Protein AF-A0AAU9P6G6-F1 (afdb_monomer)

Solvent-accessible surface area (backbone atoms only — not comparable to full-atom values): 12542 Å² total; per-residue (Å²): 141,82,87,92,77,89,88,89,82,84,82,85,82,90,82,87,85,86,76,87,77,88,77,95,74,86,92,81,78,80,87,70,84,68,77,77,74,74,73,78,78,70,75,34,70,58,34,93,69,71,93,43,37,38,75,70,66,90,82,75,90,70,81,82,56,78,76,73,56,68,86,68,82,49,74,67,62,50,52,54,56,50,55,50,44,69,74,71,52,76,56,76,70,56,50,55,35,48,54,30,50,73,76,64,39,54,75,59,30,44,52,54,35,20,75,73,64,66,41,65,70,59,15,52,54,50,52,51,51,50,51,49,50,54,50,50,57,57,46,56,70,50,48,53,55,51,50,53,50,50,51,49,54,51,50,53,52,51,48,58,71,68,52,70,82,86,79,63,100,77,75,90,84,64,75,65,59,57,56,56,51,50,57,52,57,56,57,61,64,75,74,114

Nearest PDB structures (foldseek):
  8b2l-assembly1_U3  TM=9.651E-01  e=1.629E-12  Nicotiana tabacum
  8jiv-assembly1_Ci  TM=9.561E-01  e=5.722E-12  Triticum aestivum
  8oh6-assembly2_CD  TM=9.560E-01  e=2.590E-08  Candida albicans
  8aaf-assembly1_V  TM=9.532E-01  e=5.504E-08  Saccharomyces cerevisiae
  8rxx-assembly1_Li  TM=8.386E-01  e=1.412E-07  Leishmania major strain Friedlin

Organism: NCBI:txid75947

Radius of gyration: 31.03 Å; Cα contacts (8 Å, |Δi|>4): 67; chains: 1; bounding box: 85×73×52 Å

Mean predicted aligned error: 19.19 Å

Foldseek 3Di:
DDDDDDDDDDDDDDDDDDDDDDDDDDDDDDPDPPPPPPPPDPFQPCACDDDSHDDGDDDDDDDDDPVVCPPDADPVNVVVVVVCCVVVPDDPLLVVLLVCVVVVNNVVSQVSLCVVVVDSVRSVVSNVVSVVVVVCVVCVVVVVVVVVVVVVVVVVVVVVVPPPVPPDPDDDDDPPVVVVVVVVVVVVVVVD

pLDDT: mean 70.22, std 22.61, range [29.64, 96.44]

Sequence (192 aa):
MKALLLDNIVTKEFYNIRVGIRGLIPIETPIQIYVEDMAPKQPNTGLFVGLNKGHVVTKKELAPRPSDRKGKTSKRSHFVRNLIREVAGFAPYEKRITELLKVGKDKRALKVAKRKLGTHKRAKKKREEMSSVLRKMRSGGGAEKKKKFMKMCNYIKHLHETTNWKSVECAAKDRVLAVQMGACHMWLNDQR

Structure (mmCIF, N/CA/C/O backbone):
data_AF-A0AAU9P6G6-F1
#
_entry.id   AF-A0AAU9P6G6-F1
#
loop_
_atom_site.group_PDB
_atom_site.id
_atom_site.type_symbol
_atom_site.label_atom_id
_atom_site.label_alt_id
_atom_site.label_comp_id
_atom_site.label_asym_id
_atom_site.label_entity_id
_atom_site.label_seq_id
_atom_site.pdbx_PDB_ins_code
_atom_site.Cartn_x
_atom_site.Cartn_y
_atom_site.Cartn_z
_atom_site.occupancy
_atom_site.B_iso_or_equiv
_atom_site.auth_seq_id
_atom_site.auth_comp_id
_atom_site.auth_asym_id
_atom_site.auth_atom_id
_atom_site.pdbx_PDB_model_num
ATOM 1 N N . MET A 1 1 ? -7.679 53.155 -17.836 1.00 39.81 1 MET A N 1
ATOM 2 C CA . MET A 1 1 ? -6.479 52.315 -17.634 1.00 39.81 1 MET A CA 1
ATOM 3 C C . MET A 1 1 ? -6.255 52.217 -16.130 1.00 39.81 1 MET A C 1
ATOM 5 O O . MET A 1 1 ? -5.926 53.220 -15.518 1.00 39.81 1 MET A O 1
ATOM 9 N N . LYS A 1 2 ? -6.669 51.101 -15.519 1.00 35.22 2 LYS A N 1
ATOM 10 C CA . LYS A 1 2 ? -7.063 51.000 -14.100 1.00 35.22 2 LYS A CA 1
ATOM 11 C C . LYS A 1 2 ? -6.018 50.242 -13.264 1.00 35.22 2 LYS A C 1
ATOM 13 O O . LYS A 1 2 ? -5.646 49.143 -13.646 1.00 35.22 2 LYS A O 1
ATOM 18 N N . ALA A 1 3 ? -5.686 50.836 -12.115 1.00 38.16 3 ALA A N 1
ATOM 19 C CA . ALA A 1 3 ? -5.218 50.241 -10.856 1.00 38.16 3 ALA A CA 1
ATOM 20 C C . ALA A 1 3 ? -3.972 49.329 -10.883 1.00 38.16 3 ALA A C 1
ATOM 22 O O . ALA A 1 3 ? -4.063 48.131 -11.126 1.00 38.16 3 ALA A O 1
ATOM 23 N N . LEU A 1 4 ? -2.830 49.894 -10.480 1.00 47.06 4 LEU A N 1
ATOM 24 C CA . LEU A 1 4 ? -1.712 49.158 -9.887 1.00 47.06 4 LEU A CA 1
ATOM 25 C C . LEU A 1 4 ? -1.610 49.576 -8.415 1.00 47.06 4 LEU A C 1
ATOM 27 O O . LEU A 1 4 ? -1.128 50.664 -8.118 1.00 47.06 4 LEU A O 1
ATOM 31 N N . LEU A 1 5 ? -2.105 48.730 -7.510 1.00 47.34 5 LEU A N 1
ATOM 32 C CA . LEU A 1 5 ? -1.927 48.850 -6.063 1.00 47.34 5 LEU A CA 1
ATOM 33 C C . LEU A 1 5 ? -1.798 47.440 -5.460 1.00 47.34 5 LEU A C 1
ATOM 35 O O . LEU A 1 5 ? -2.742 46.664 -5.578 1.00 47.34 5 LEU A O 1
ATOM 39 N N . LEU A 1 6 ? -0.652 47.219 -4.787 1.00 45.38 6 LEU A N 1
ATOM 40 C CA . LEU A 1 6 ? -0.432 46.379 -3.588 1.00 45.38 6 LEU A CA 1
ATOM 41 C C . LEU A 1 6 ? -0.453 44.842 -3.834 1.00 45.38 6 LEU A C 1
ATOM 43 O O . LEU A 1 6 ? -1.365 44.325 -4.457 1.00 45.38 6 LEU A O 1
ATOM 47 N N . ASP A 1 7 ? 0.547 44.017 -3.491 1.00 34.31 7 ASP A N 1
ATOM 48 C CA . ASP A 1 7 ? 1.421 43.992 -2.313 1.00 34.31 7 ASP A CA 1
ATOM 49 C C . ASP A 1 7 ? 2.795 43.344 -2.608 1.00 34.31 7 ASP A C 1
ATOM 51 O O . ASP A 1 7 ? 2.880 42.213 -3.085 1.00 34.31 7 ASP A O 1
ATOM 55 N N . ASN A 1 8 ? 3.882 44.042 -2.264 1.00 38.53 8 ASN A N 1
ATOM 56 C CA . ASN A 1 8 ? 5.225 43.489 -2.047 1.00 38.53 8 ASN A CA 1
ATOM 57 C C . ASN A 1 8 ? 5.941 44.375 -1.009 1.00 38.53 8 ASN A C 1
ATOM 59 O O . ASN A 1 8 ? 6.417 45.457 -1.339 1.00 38.53 8 ASN A O 1
ATOM 63 N N . ILE A 1 9 ? 6.005 43.916 0.243 1.00 42.28 9 ILE A N 1
ATOM 64 C CA . ILE A 1 9 ? 6.781 44.488 1.362 1.00 42.28 9 ILE A CA 1
ATOM 65 C C . ILE A 1 9 ? 7.457 43.270 2.022 1.00 42.28 9 ILE A C 1
ATOM 67 O O . ILE A 1 9 ? 6.769 42.408 2.554 1.00 42.28 9 ILE A O 1
ATOM 71 N N . VAL A 1 10 ? 8.714 42.926 1.723 1.00 33.72 10 VAL A N 1
ATOM 72 C CA . VAL A 1 10 ? 9.989 43.498 2.206 1.00 33.72 10 VAL A CA 1
ATOM 73 C C . VAL A 1 10 ? 10.180 43.362 3.730 1.00 33.72 10 VAL A C 1
ATOM 75 O O . VAL A 1 10 ? 9.696 44.158 4.515 1.00 33.72 10 VAL A O 1
ATOM 78 N N . THR A 1 11 ? 10.939 42.314 4.078 1.00 34.88 11 THR A N 1
ATOM 79 C CA . THR A 1 11 ? 11.993 42.199 5.110 1.00 34.88 11 THR A CA 1
ATOM 80 C C . THR A 1 11 ? 11.778 42.592 6.583 1.00 34.88 11 THR A C 1
ATOM 82 O O . THR A 1 11 ? 11.525 43.743 6.903 1.00 34.88 11 THR A O 1
ATOM 85 N N . LYS A 1 12 ? 12.257 41.650 7.419 1.00 34.00 12 LYS A N 1
ATOM 86 C CA . LYS A 1 12 ? 13.115 41.796 8.618 1.00 34.00 12 LYS A CA 1
ATOM 87 C C . LYS A 1 12 ? 12.486 42.040 10.005 1.00 34.00 12 LYS A C 1
ATOM 89 O O . LYS A 1 12 ? 11.692 42.937 10.211 1.00 34.00 12 LYS A O 1
ATOM 94 N N . GLU A 1 13 ? 13.051 41.255 10.935 1.00 32.56 13 GLU A N 1
ATOM 95 C CA . GLU A 1 13 ? 13.247 41.484 12.380 1.00 32.56 13 GLU A CA 1
ATOM 96 C C . GLU A 1 13 ? 12.051 41.204 13.314 1.00 32.56 13 GLU A C 1
ATOM 98 O O . GLU A 1 13 ? 10.989 41.798 13.228 1.00 32.56 13 GLU A O 1
ATOM 103 N N . PHE A 1 14 ? 12.097 40.097 14.070 1.00 34.06 14 PHE A N 1
ATOM 104 C CA . PHE A 1 14 ? 12.641 39.994 15.442 1.00 34.06 14 PHE A CA 1
ATOM 105 C C . PHE A 1 14 ? 11.909 40.886 16.456 1.00 34.06 14 PHE A C 1
ATOM 107 O O . PHE A 1 14 ? 12.150 42.075 16.459 1.00 34.06 14 PHE A O 1
ATOM 114 N N . TYR A 1 15 ? 11.107 40.291 17.353 1.00 35.72 15 TYR A N 1
ATOM 115 C CA . TYR A 1 15 ? 10.967 40.615 18.792 1.00 35.72 15 TYR A CA 1
ATOM 116 C C . TYR A 1 15 ? 10.112 39.495 19.433 1.00 35.72 15 TYR A C 1
ATOM 118 O O . TYR A 1 15 ? 8.936 39.340 19.135 1.00 35.72 15 TYR A O 1
ATOM 126 N N . ASN A 1 16 ? 10.741 38.506 20.074 1.00 29.64 16 ASN A N 1
ATOM 127 C CA . ASN A 1 16 ? 10.833 38.367 21.535 1.00 29.64 16 ASN A CA 1
ATOM 128 C C . ASN A 1 16 ? 9.487 38.401 22.288 1.00 29.64 16 ASN A C 1
ATOM 130 O O . ASN A 1 16 ? 9.009 39.468 22.661 1.00 29.64 16 ASN A O 1
ATOM 134 N N . ILE A 1 17 ? 8.983 37.221 22.674 1.00 29.75 17 ILE A N 1
ATOM 135 C CA . ILE A 1 17 ? 8.290 37.064 23.960 1.00 29.75 17 ILE A CA 1
ATOM 136 C C . ILE A 1 17 ? 9.123 36.125 24.828 1.00 29.75 17 ILE A C 1
ATOM 138 O O . ILE A 1 17 ? 9.245 34.923 24.605 1.00 29.75 17 ILE A O 1
ATOM 142 N N . ARG A 1 18 ? 9.727 36.768 25.818 1.00 33.22 18 ARG A N 1
ATOM 143 C CA . ARG A 1 18 ? 10.454 36.238 26.956 1.00 33.22 18 ARG A CA 1
ATOM 144 C C . ARG A 1 18 ? 9.480 35.496 27.876 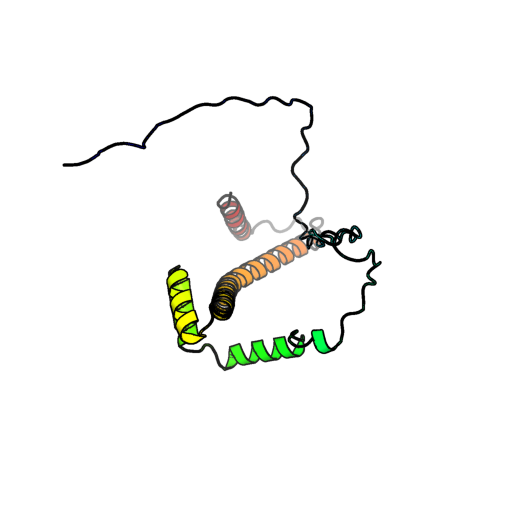1.00 33.22 18 ARG A C 1
ATOM 146 O O . ARG A 1 18 ? 8.677 36.128 28.548 1.00 33.22 18 ARG A O 1
ATOM 153 N N . VAL A 1 19 ? 9.629 34.183 27.992 1.00 34.22 19 VAL A N 1
ATOM 154 C CA . VAL A 1 19 ? 9.406 33.484 29.265 1.00 34.22 19 VAL A CA 1
ATOM 155 C C . VAL A 1 19 ? 10.635 32.630 29.505 1.00 34.22 19 VAL A C 1
ATOM 157 O O . VAL A 1 19 ? 10.777 31.520 29.003 1.00 34.22 19 VAL A O 1
ATOM 160 N N . GLY A 1 20 ? 11.588 33.219 30.224 1.00 29.70 20 GLY A N 1
ATOM 161 C CA . GLY A 1 20 ? 12.603 32.430 30.890 1.00 29.70 20 GLY A CA 1
ATOM 162 C C . GLY A 1 20 ? 11.928 31.632 31.995 1.00 29.70 20 GLY A C 1
ATOM 163 O O . GLY A 1 20 ? 11.188 32.208 32.781 1.00 29.70 20 GLY A O 1
ATOM 164 N N . ILE A 1 21 ? 12.186 30.329 32.025 1.00 35.44 21 ILE A N 1
ATOM 165 C CA . ILE A 1 21 ? 12.605 29.557 33.199 1.00 35.44 21 ILE A CA 1
ATOM 166 C C . ILE A 1 21 ? 13.116 28.209 32.661 1.00 35.44 21 ILE A C 1
ATOM 168 O O . ILE A 1 21 ? 12.373 27.429 32.085 1.00 35.44 21 ILE A O 1
ATOM 172 N N . ARG A 1 22 ? 14.431 28.020 32.820 1.00 33.78 22 ARG A N 1
ATOM 173 C CA . ARG A 1 22 ? 15.177 26.776 33.085 1.00 33.78 22 ARG A CA 1
ATOM 174 C C . ARG A 1 22 ? 14.710 25.473 32.415 1.00 33.78 22 ARG A C 1
ATOM 176 O O . ARG A 1 22 ? 13.701 24.898 32.795 1.00 33.78 22 ARG A O 1
ATOM 183 N N . GLY A 1 23 ? 15.601 24.897 31.607 1.00 34.19 23 GLY A N 1
ATOM 184 C CA . GLY A 1 23 ? 15.639 23.449 31.402 1.00 34.19 23 GLY A CA 1
ATOM 185 C C . GLY A 1 23 ? 16.225 23.042 30.061 1.00 34.19 23 GLY A C 1
ATOM 186 O O . GLY A 1 23 ? 15.492 22.848 29.101 1.00 34.19 23 GLY A O 1
ATOM 187 N N . LEU A 1 24 ? 17.547 22.870 30.004 1.00 42.28 24 LEU A N 1
ATOM 188 C CA . LEU A 1 24 ? 18.145 21.945 29.044 1.00 42.28 24 LEU A CA 1
ATOM 189 C C . LEU A 1 24 ? 17.612 20.547 29.383 1.00 42.28 24 LEU A C 1
ATOM 191 O O . LEU A 1 24 ? 17.875 20.051 30.477 1.00 42.28 24 LEU A O 1
ATOM 195 N N . ILE A 1 25 ? 16.861 19.929 28.474 1.00 40.72 25 ILE A N 1
ATOM 196 C CA . ILE A 1 25 ? 16.506 18.509 28.560 1.00 40.72 25 ILE A CA 1
ATOM 197 C C . ILE A 1 25 ? 17.100 17.829 27.319 1.00 40.72 25 ILE A C 1
ATOM 199 O O . ILE A 1 25 ? 16.863 18.301 26.204 1.00 40.72 25 ILE A O 1
ATOM 203 N N . PRO A 1 26 ? 17.919 16.778 27.495 1.00 42.50 26 PRO A N 1
ATOM 204 C CA . PRO A 1 26 ? 18.658 16.151 26.412 1.00 42.50 26 PRO A CA 1
ATOM 205 C C . PRO A 1 26 ? 17.753 15.410 25.422 1.00 42.50 26 PRO A C 1
ATOM 207 O O . PRO A 1 26 ? 16.808 14.705 25.773 1.00 42.50 26 PRO A O 1
ATOM 210 N N . ILE A 1 27 ? 18.123 15.577 24.157 1.00 40.62 27 ILE A N 1
ATOM 211 C CA . ILE A 1 27 ? 17.784 14.757 22.999 1.00 40.62 27 ILE A CA 1
ATOM 212 C C . ILE A 1 27 ? 18.294 13.331 23.210 1.00 40.62 27 ILE A C 1
ATOM 214 O O . ILE A 1 27 ? 19.485 13.105 23.081 1.00 40.62 27 ILE A O 1
ATOM 218 N N . GLU A 1 28 ? 17.399 12.399 23.535 1.00 48.19 28 GLU A N 1
ATOM 219 C CA . GLU A 1 28 ? 17.442 10.983 23.132 1.00 48.19 28 GLU A CA 1
ATOM 220 C C . GLU A 1 28 ? 16.291 10.226 23.811 1.00 48.19 28 GLU A C 1
ATOM 222 O O . GLU A 1 28 ? 16.411 9.712 24.918 1.00 48.19 28 GLU A O 1
ATOM 227 N N . THR A 1 29 ? 15.148 10.123 23.127 1.00 41.97 29 THR A N 1
ATOM 228 C CA . THR A 1 29 ? 14.235 8.993 23.347 1.00 41.97 29 THR A CA 1
ATOM 229 C C . THR A 1 29 ? 13.864 8.369 22.001 1.00 41.97 29 THR A C 1
ATOM 231 O O . THR A 1 29 ? 13.631 9.084 21.020 1.00 41.97 29 THR A O 1
ATOM 234 N N . PRO A 1 30 ? 13.879 7.029 21.905 1.00 42.88 30 PRO A N 1
ATOM 235 C CA . PRO A 1 30 ? 13.606 6.319 20.669 1.00 42.88 30 PRO A CA 1
ATOM 236 C C . PRO A 1 30 ? 12.144 6.519 20.274 1.00 42.88 30 PRO A C 1
ATOM 238 O O . PRO A 1 30 ? 11.245 6.408 21.105 1.00 42.88 30 PRO A O 1
ATOM 241 N N . ILE A 1 31 ? 11.920 6.766 18.981 1.00 40.44 31 ILE A N 1
ATOM 242 C CA . ILE A 1 31 ? 10.604 6.829 18.338 1.00 40.44 31 ILE A CA 1
ATOM 243 C C . ILE A 1 31 ? 9.959 5.441 18.441 1.00 40.44 31 ILE A C 1
ATOM 245 O O . ILE A 1 31 ? 10.010 4.615 17.528 1.00 40.44 31 ILE A O 1
ATOM 249 N N . GLN A 1 32 ? 9.371 5.164 19.597 1.00 33.81 32 GLN A N 1
ATOM 250 C CA . GLN A 1 32 ? 8.332 4.171 19.748 1.00 33.81 32 GLN A CA 1
ATOM 251 C C . GLN A 1 32 ? 7.105 4.737 19.048 1.00 33.81 32 GLN A C 1
ATOM 253 O O . GLN A 1 32 ? 6.612 5.818 19.362 1.00 33.81 32 GLN A O 1
ATOM 258 N N . ILE A 1 33 ? 6.643 4.000 18.045 1.00 43.06 33 ILE A N 1
ATOM 259 C CA . ILE A 1 33 ? 5.379 4.236 17.367 1.00 43.06 33 ILE A CA 1
ATOM 260 C C . ILE A 1 33 ? 4.289 3.867 18.378 1.00 43.06 33 ILE A C 1
ATOM 262 O O . ILE A 1 33 ? 3.733 2.770 18.340 1.00 43.06 33 ILE A O 1
ATOM 266 N N . TYR A 1 34 ? 4.039 4.753 19.336 1.00 43.75 34 TYR A N 1
ATOM 267 C CA . TYR A 1 34 ? 2.812 4.724 20.101 1.00 43.75 34 TYR A CA 1
ATOM 268 C C . TYR A 1 34 ? 1.704 5.021 19.091 1.00 43.75 34 TYR A C 1
ATOM 270 O O . TYR A 1 34 ? 1.634 6.100 18.505 1.00 43.75 34 TYR A O 1
ATOM 278 N N . VAL A 1 35 ? 0.890 4.005 18.802 1.00 47.03 35 VAL A N 1
ATOM 279 C CA . VAL A 1 35 ? -0.487 4.238 18.376 1.00 47.03 35 VAL A CA 1
ATOM 280 C C . VAL A 1 35 ? -1.048 5.179 19.426 1.00 47.03 35 VAL A C 1
ATOM 282 O O . VAL A 1 35 ? -1.162 4.783 20.580 1.00 47.03 35 VAL A O 1
ATOM 285 N N . GLU A 1 36 ? -1.279 6.436 19.059 1.00 43.78 36 GLU A N 1
ATOM 286 C CA . GLU A 1 36 ? -2.039 7.324 19.919 1.00 43.78 36 GLU A CA 1
ATOM 287 C C . GLU A 1 36 ? -3.387 6.651 20.157 1.00 43.78 36 GLU A C 1
ATOM 289 O O . GLU A 1 36 ? -4.229 6.558 19.257 1.00 43.78 36 GLU A O 1
ATOM 294 N N . ASP A 1 37 ? -3.546 6.119 21.365 1.00 46.47 37 ASP A N 1
ATOM 295 C CA . ASP A 1 37 ? -4.839 5.816 21.934 1.00 46.47 37 ASP A CA 1
ATOM 296 C C . ASP A 1 37 ? -5.643 7.110 21.852 1.00 46.47 37 ASP A C 1
ATOM 298 O O . ASP A 1 37 ? -5.348 8.110 22.508 1.00 46.47 37 ASP A O 1
ATOM 302 N N . MET A 1 38 ? -6.617 7.111 20.943 1.00 60.72 38 MET A N 1
ATOM 303 C CA . MET A 1 38 ? -7.557 8.206 20.771 1.00 60.72 38 MET A CA 1
ATOM 304 C C . MET A 1 38 ? -8.127 8.534 22.150 1.00 60.72 38 MET A C 1
ATOM 306 O O . MET A 1 38 ? -8.715 7.658 22.784 1.00 60.72 38 MET A O 1
ATOM 310 N N . ALA A 1 39 ? -7.917 9.772 22.607 1.00 66.62 39 ALA A N 1
ATOM 311 C CA . ALA A 1 39 ? -8.332 10.231 23.927 1.00 66.62 39 ALA A CA 1
ATOM 312 C C . ALA A 1 39 ? -9.750 9.727 24.266 1.00 66.62 39 ALA A C 1
ATOM 314 O O . ALA A 1 39 ? -10.637 9.802 23.399 1.00 66.62 39 ALA A O 1
ATOM 315 N N . PRO A 1 40 ? -9.982 9.208 25.491 1.00 69.62 40 PRO A N 1
ATOM 316 C CA . PRO A 1 40 ? -11.275 8.658 25.863 1.00 69.62 40 PRO A CA 1
ATOM 317 C C . PRO A 1 40 ? -12.343 9.715 25.608 1.00 69.62 40 PRO A C 1
ATOM 319 O O . PRO A 1 40 ? -12.197 10.883 25.980 1.00 69.62 40 PRO A O 1
ATOM 322 N N . LYS A 1 41 ? -13.403 9.320 24.896 1.00 71.00 41 LYS A N 1
ATOM 323 C CA . LYS A 1 41 ? -14.478 10.247 24.554 1.00 71.00 41 LYS A CA 1
ATOM 324 C C . LYS A 1 41 ? -15.037 10.815 25.857 1.00 71.00 41 LYS A C 1
ATOM 326 O O . LYS A 1 41 ? -15.526 10.054 26.687 1.00 71.00 41 LYS A O 1
ATOM 331 N N . GLN A 1 42 ? -14.941 12.137 25.999 1.00 78.12 42 GLN A N 1
ATOM 332 C CA . GLN A 1 42 ? -15.400 12.871 27.176 1.00 78.12 42 GLN A CA 1
ATOM 333 C C . GLN A 1 42 ? -16.821 12.421 27.557 1.00 78.12 42 GLN A C 1
ATOM 335 O O . GLN A 1 42 ? -17.642 12.218 26.649 1.00 78.12 42 GLN A O 1
ATOM 340 N N . PRO A 1 43 ? -17.116 12.230 28.858 1.00 76.81 43 PRO A N 1
ATOM 341 C CA . PRO A 1 43 ? -18.437 11.799 29.291 1.00 76.81 43 PRO A CA 1
ATOM 342 C C . PRO A 1 43 ? -19.495 12.792 28.801 1.00 76.81 43 PRO A C 1
ATOM 344 O O . PRO A 1 43 ? -19.262 14.002 28.745 1.00 76.81 43 PRO A O 1
ATOM 347 N N . ASN A 1 44 ? -20.657 12.267 28.405 1.00 81.81 44 ASN A N 1
ATOM 348 C CA . ASN A 1 44 ? -21.766 13.118 27.991 1.00 81.81 44 ASN A CA 1
ATOM 349 C C . ASN A 1 44 ? -22.176 14.000 29.181 1.00 81.81 44 ASN A C 1
ATOM 351 O O . ASN A 1 44 ? -22.267 13.507 30.301 1.00 81.81 44 ASN A O 1
ATOM 355 N N . THR A 1 45 ? -22.424 15.285 28.948 1.00 80.56 45 THR A N 1
ATOM 356 C CA . THR A 1 45 ? -22.663 16.300 29.984 1.00 80.56 45 THR A CA 1
ATOM 357 C C . THR A 1 45 ? -24.133 16.421 30.394 1.00 80.56 45 THR A C 1
ATOM 359 O O . THR A 1 45 ? -24.484 17.339 31.125 1.00 80.56 45 THR A O 1
ATOM 362 N N . GLY A 1 46 ? -25.022 15.544 29.911 1.00 81.94 46 GLY A N 1
ATOM 363 C CA . GLY A 1 46 ? -26.460 15.617 30.208 1.00 81.94 46 GLY A CA 1
ATOM 364 C C . GLY A 1 46 ? -27.191 16.770 29.508 1.00 81.94 46 GLY A C 1
ATOM 365 O O . GLY A 1 46 ? -28.397 16.918 29.668 1.00 81.94 46 GLY A O 1
ATOM 366 N N . LEU A 1 47 ? -26.484 17.577 28.711 1.00 83.94 47 LEU A N 1
ATOM 367 C CA . LEU A 1 47 ? -27.052 18.712 27.985 1.00 83.94 47 LEU A CA 1
ATOM 368 C C . LEU A 1 47 ? -27.833 18.239 26.748 1.00 83.94 47 LEU A C 1
ATOM 370 O O . LEU A 1 47 ? -27.433 17.284 26.079 1.00 83.94 47 LEU A O 1
ATOM 374 N N . PHE A 1 48 ? -28.926 18.931 26.407 1.00 77.06 48 PHE A N 1
ATOM 375 C CA . PHE A 1 48 ? -29.744 18.638 25.217 1.00 77.06 48 PHE A CA 1
ATOM 376 C C . PHE A 1 48 ? -29.048 19.051 23.902 1.00 77.06 48 PHE A C 1
ATOM 378 O O . PHE A 1 48 ? -29.198 18.398 22.867 1.00 77.06 48 PHE A O 1
ATOM 385 N N . VAL A 1 49 ? -28.215 20.095 23.945 1.00 87.31 49 VAL A N 1
ATOM 386 C CA . VAL A 1 49 ? -27.442 20.628 22.809 1.00 87.31 49 VAL A CA 1
ATOM 387 C C . VAL A 1 49 ? -25.949 20.730 23.157 1.00 87.31 49 VAL A C 1
ATOM 389 O O . VAL A 1 49 ? -25.592 20.844 24.324 1.00 87.31 49 VAL A O 1
ATOM 392 N N . GLY A 1 50 ? -25.065 20.654 22.153 1.00 87.06 50 GLY A N 1
ATOM 393 C CA . GLY A 1 50 ? -23.599 20.667 22.323 1.00 87.06 50 GLY A CA 1
ATOM 394 C C . GLY A 1 50 ? -22.887 19.402 21.813 1.00 87.06 50 GLY A C 1
ATOM 395 O O . GLY A 1 50 ? -23.529 18.468 21.335 1.00 87.06 50 GLY A O 1
ATOM 396 N N . LEU A 1 51 ? -21.548 19.368 21.880 1.00 85.38 51 LEU A N 1
ATOM 397 C CA . LEU A 1 51 ? -20.735 18.244 21.371 1.00 85.38 51 LEU A CA 1
ATOM 398 C C . LEU A 1 51 ? -20.817 16.979 22.244 1.00 85.38 51 LEU A C 1
ATOM 400 O O . LEU A 1 51 ? -20.839 15.870 21.711 1.00 85.38 51 LEU A O 1
ATOM 404 N N . ASN A 1 52 ? -20.896 17.145 23.568 1.00 84.19 52 ASN A N 1
ATOM 405 C CA . ASN A 1 52 ? -21.026 16.056 24.548 1.00 84.19 52 ASN A CA 1
ATOM 406 C C . ASN A 1 52 ? -22.471 15.927 25.049 1.00 84.19 52 ASN A C 1
ATOM 408 O O . ASN A 1 52 ? -22.717 15.619 26.208 1.00 84.19 52 ASN A O 1
ATOM 412 N N . LYS A 1 53 ? -23.439 16.210 24.179 1.00 84.25 53 LYS A N 1
ATOM 413 C CA . LYS A 1 53 ? -24.860 16.143 24.516 1.00 84.25 53 LYS A CA 1
ATOM 414 C C . LYS A 1 53 ? -25.350 14.711 24.733 1.00 84.25 53 LYS A C 1
ATOM 416 O O . LYS A 1 53 ? -24.756 13.744 24.248 1.00 84.25 53 LYS A O 1
ATOM 421 N N . GLY A 1 54 ? -26.502 14.607 25.381 1.00 87.75 54 GLY A N 1
ATOM 422 C CA . GLY A 1 54 ? -27.196 13.353 25.642 1.00 87.75 54 GLY A CA 1
ATOM 423 C C . GLY A 1 54 ? -27.011 12.855 27.070 1.00 87.75 54 GLY A C 1
ATOM 424 O O . GLY A 1 54 ? -26.262 13.421 27.863 1.00 87.75 54 GLY A O 1
ATOM 425 N N . HIS A 1 55 ? -27.723 11.778 27.389 1.00 87.06 55 HIS A N 1
ATOM 426 C CA . HIS A 1 55 ? -27.732 11.195 28.723 1.00 87.06 55 HIS A CA 1
ATOM 427 C C . HIS A 1 55 ? -26.334 10.714 29.131 1.00 87.06 55 HIS A C 1
ATOM 429 O O . HIS A 1 55 ? -25.595 10.135 28.320 1.00 87.06 55 HIS A O 1
ATOM 435 N N . VAL A 1 56 ? -25.984 10.944 30.396 1.00 85.31 56 VAL A N 1
ATOM 436 C CA . VAL A 1 56 ? -24.736 10.460 30.987 1.00 85.31 56 VAL A CA 1
ATOM 437 C C . VAL A 1 56 ? -24.833 8.938 31.090 1.00 85.31 56 VAL A C 1
ATOM 439 O O . VAL A 1 56 ? -25.595 8.406 31.890 1.00 85.31 56 VAL A O 1
ATOM 442 N N . VAL A 1 57 ? -24.134 8.219 30.212 1.00 85.38 57 VAL A N 1
ATOM 443 C CA . VAL A 1 57 ? -24.122 6.748 30.180 1.00 85.38 57 VAL A CA 1
ATOM 444 C C . VAL A 1 57 ? -22.678 6.274 30.246 1.00 85.38 57 VAL A C 1
ATOM 446 O O . VAL A 1 57 ? -21.847 6.701 29.441 1.00 85.38 57 VAL A O 1
ATOM 449 N N . THR A 1 58 ? -22.391 5.357 31.169 1.00 84.69 58 THR A N 1
ATOM 450 C CA . THR A 1 58 ? -21.118 4.635 31.226 1.00 84.69 58 THR A CA 1
ATOM 451 C C . THR A 1 58 ? -21.080 3.608 30.094 1.00 84.69 58 THR A C 1
ATOM 453 O O . THR A 1 58 ? -21.760 2.582 30.113 1.00 84.69 58 THR A O 1
ATOM 456 N N . LYS A 1 59 ? -20.323 3.901 29.034 1.00 82.31 59 LYS A N 1
ATOM 457 C CA . LYS A 1 59 ? -20.192 2.981 27.897 1.00 82.31 59 L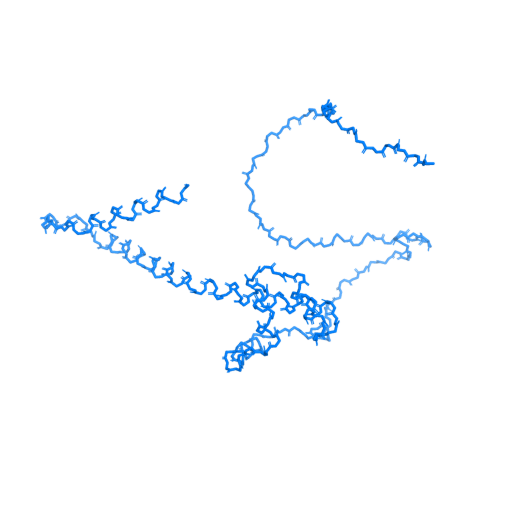YS A CA 1
ATOM 458 C C . LYS A 1 59 ? -19.274 1.824 28.283 1.00 82.31 59 LYS A C 1
ATOM 460 O O . LYS A 1 59 ? -18.140 2.045 28.688 1.00 82.31 59 LYS A O 1
ATOM 465 N N . LYS A 1 60 ? -19.770 0.595 28.138 1.00 85.75 60 LYS A N 1
ATOM 466 C CA . LYS A 1 60 ? -18.976 -0.628 28.290 1.00 85.75 60 LYS A CA 1
ATOM 467 C C . LYS A 1 60 ? -18.281 -0.950 26.971 1.00 85.75 60 LYS A C 1
ATOM 469 O O . LYS A 1 60 ? -18.947 -1.024 25.938 1.00 85.75 60 LYS A O 1
ATOM 474 N N . GLU A 1 61 ? -16.979 -1.209 27.017 1.00 81.62 61 GLU A N 1
ATOM 475 C CA . GLU A 1 61 ? -16.249 -1.725 25.861 1.00 81.62 61 GLU A CA 1
ATOM 476 C C . GLU A 1 61 ? -16.712 -3.157 25.566 1.00 81.62 61 GLU A C 1
ATOM 478 O O . GLU A 1 61 ? -16.532 -4.082 26.365 1.00 81.62 61 GLU A O 1
ATOM 483 N N . LEU A 1 62 ? -17.389 -3.330 24.431 1.00 85.88 62 LEU A N 1
ATOM 484 C CA . LEU A 1 62 ? -17.865 -4.629 23.970 1.00 85.88 62 LEU A CA 1
ATOM 485 C C . LEU A 1 62 ? -16.774 -5.320 23.153 1.00 85.88 62 LEU A C 1
ATOM 487 O O . LEU A 1 62 ? -16.086 -4.690 22.350 1.00 85.88 62 LEU A O 1
ATOM 491 N N . ALA A 1 63 ? -16.656 -6.641 23.306 1.00 87.50 63 ALA A N 1
ATOM 492 C CA . ALA A 1 63 ? -15.761 -7.424 22.467 1.00 87.50 63 ALA A CA 1
ATOM 493 C C . ALA A 1 63 ? -16.164 -7.288 20.980 1.00 87.50 63 ALA A C 1
ATOM 495 O O . ALA A 1 63 ? -17.355 -7.365 20.657 1.00 87.50 63 ALA A O 1
ATOM 496 N N . PRO A 1 64 ? -15.195 -7.111 20.060 1.00 88.75 64 PRO A N 1
ATOM 497 C CA . PRO A 1 64 ? -15.484 -6.907 18.646 1.00 88.75 64 PRO A CA 1
ATOM 498 C C . PRO A 1 64 ? -16.150 -8.144 18.050 1.00 88.75 64 PRO A C 1
ATOM 500 O O . PRO A 1 64 ? -15.696 -9.280 18.256 1.00 88.75 64 PRO A O 1
ATOM 503 N N . ARG A 1 65 ? -17.212 -7.926 17.272 1.00 91.44 65 ARG A N 1
ATOM 504 C CA . ARG A 1 65 ? -18.011 -9.020 16.723 1.00 91.44 65 ARG A CA 1
ATOM 505 C C . ARG A 1 65 ? -17.210 -9.776 15.656 1.00 91.44 65 ARG A C 1
ATOM 507 O O . ARG A 1 65 ? -16.430 -9.172 14.915 1.00 91.44 65 ARG A O 1
ATOM 514 N N . PRO A 1 66 ? -17.406 -11.100 15.507 1.00 89.88 66 PRO A N 1
ATOM 515 C CA . PRO A 1 66 ? -16.748 -11.863 14.446 1.00 89.88 66 PRO A CA 1
ATOM 516 C C . PRO A 1 66 ? -17.025 -11.329 13.028 1.00 89.88 66 PRO A C 1
ATOM 518 O O . PRO A 1 66 ? -16.144 -11.415 12.174 1.00 89.88 66 PRO A O 1
ATOM 521 N N . SER A 1 67 ? -18.196 -10.722 12.785 1.00 91.00 67 SER A N 1
ATOM 522 C CA . SER A 1 67 ? -18.559 -10.064 11.517 1.00 91.00 67 SER A CA 1
ATOM 523 C C . SER A 1 67 ? -17.580 -8.962 11.105 1.00 91.00 67 SER A C 1
ATOM 525 O O . SER A 1 67 ? -17.254 -8.828 9.924 1.00 91.00 67 SER A O 1
ATOM 527 N N . ASP A 1 68 ? -17.056 -8.222 12.082 1.00 88.62 68 ASP A N 1
ATOM 528 C CA . ASP A 1 68 ? -16.198 -7.053 11.863 1.00 88.62 68 ASP A CA 1
ATOM 529 C C . ASP A 1 68 ? -14.787 -7.469 11.422 1.00 88.62 68 ASP A C 1
ATOM 531 O O . ASP A 1 68 ? -14.012 -6.672 10.895 1.00 88.62 68 ASP A O 1
ATOM 535 N N . ARG A 1 69 ? -14.448 -8.757 11.579 1.00 86.50 69 ARG A N 1
ATOM 536 C CA . ARG A 1 69 ? -13.163 -9.331 11.153 1.00 86.50 69 ARG A CA 1
ATOM 537 C C . ARG A 1 69 ? -13.104 -9.606 9.644 1.00 86.50 69 ARG A C 1
ATOM 539 O O . ARG A 1 69 ? -12.042 -9.982 9.134 1.00 86.50 69 ARG A O 1
ATOM 546 N N . LYS A 1 70 ? -14.209 -9.424 8.908 1.00 90.69 70 LYS A N 1
ATOM 547 C CA . LYS A 1 70 ? -14.270 -9.646 7.456 1.00 90.69 70 LYS A CA 1
ATOM 548 C C . LYS A 1 70 ? -13.337 -8.675 6.721 1.00 90.69 70 LYS A C 1
ATOM 550 O O . LYS A 1 70 ? -13.418 -7.464 6.875 1.00 90.69 70 LYS A O 1
ATOM 555 N N . GLY A 1 71 ? -12.451 -9.218 5.884 1.00 87.69 71 GLY A N 1
ATOM 556 C CA . GLY A 1 71 ? -11.486 -8.443 5.090 1.00 87.69 71 GLY A CA 1
ATOM 557 C C . GLY A 1 71 ? -10.061 -8.419 5.652 1.00 87.69 71 GLY A C 1
ATOM 558 O O . GLY A 1 71 ? -9.141 -8.020 4.934 1.00 87.69 71 GLY A O 1
ATOM 559 N N . LYS A 1 72 ? -9.840 -8.915 6.878 1.00 88.69 72 LYS A N 1
ATOM 560 C CA . LYS A 1 72 ? -8.487 -9.123 7.412 1.00 88.69 72 LYS A CA 1
ATOM 561 C C . LYS A 1 72 ? -7.801 -10.276 6.678 1.00 88.69 72 LYS A C 1
ATOM 563 O O . LYS A 1 72 ? -8.372 -11.348 6.481 1.00 88.69 72 LYS A O 1
ATOM 568 N N . THR A 1 73 ? -6.560 -10.069 6.253 1.00 89.62 73 THR A N 1
ATOM 569 C CA . THR A 1 73 ? -5.782 -11.091 5.550 1.00 89.62 73 THR A CA 1
ATOM 570 C C . THR A 1 73 ? -5.146 -12.068 6.543 1.00 89.62 73 THR A C 1
ATOM 572 O O . THR A 1 73 ? -4.422 -11.665 7.449 1.00 89.62 73 THR A O 1
ATOM 575 N N . SER A 1 74 ? -5.394 -13.372 6.371 1.00 91.50 74 SER A N 1
ATOM 576 C CA . SER A 1 74 ? -4.706 -14.431 7.128 1.00 91.50 74 SER A CA 1
ATOM 577 C C . SER A 1 74 ? -3.309 -14.721 6.561 1.00 91.50 74 SER A C 1
ATOM 579 O O . SER A 1 74 ? -3.052 -14.449 5.383 1.00 91.50 74 SER A O 1
ATOM 581 N N . LYS A 1 75 ? -2.416 -15.320 7.369 1.00 92.75 75 LYS A N 1
ATOM 582 C CA . LYS A 1 75 ? -1.042 -15.692 6.958 1.00 92.75 75 LYS A CA 1
ATOM 583 C C . LYS A 1 75 ? -1.041 -16.543 5.679 1.00 92.75 75 LYS A C 1
ATOM 585 O O . LYS A 1 75 ? -0.371 -16.195 4.710 1.00 92.75 75 LYS A O 1
ATOM 590 N N . ARG A 1 76 ? -1.892 -17.579 5.628 1.00 93.56 76 ARG A N 1
ATOM 591 C CA . ARG A 1 76 ? -2.077 -18.440 4.444 1.00 93.56 76 ARG A CA 1
ATOM 592 C C . ARG A 1 76 ? -2.517 -17.644 3.212 1.00 93.56 76 ARG A C 1
ATOM 594 O O . ARG A 1 76 ? -1.934 -17.787 2.145 1.00 93.56 76 ARG A O 1
ATOM 601 N N . SER A 1 77 ? -3.503 -16.756 3.358 1.00 91.50 77 SER A N 1
ATOM 602 C CA . SER A 1 77 ? -4.004 -15.960 2.228 1.00 91.50 77 SER A CA 1
ATOM 603 C C . SER A 1 77 ? -2.990 -14.922 1.738 1.00 91.50 77 SER A C 1
ATOM 605 O O . SER A 1 77 ? -3.045 -14.507 0.583 1.00 91.50 77 SER A O 1
ATOM 607 N N . HIS A 1 78 ? -2.094 -14.438 2.602 1.00 91.81 78 HIS A N 1
ATOM 608 C CA . HIS A 1 78 ? -0.993 -13.575 2.173 1.00 91.81 78 HIS A CA 1
ATOM 609 C C . HIS A 1 78 ? 0.045 -14.375 1.375 1.00 91.81 78 HIS A C 1
ATOM 611 O O . HIS A 1 78 ? 0.478 -13.905 0.324 1.00 91.81 78 HIS A O 1
ATOM 617 N N . PHE A 1 79 ? 0.408 -15.572 1.841 1.00 94.00 79 PHE A N 1
ATOM 618 C CA . PHE A 1 79 ? 1.353 -16.454 1.155 1.00 94.00 79 PHE A CA 1
ATOM 619 C C . PHE A 1 79 ? 0.879 -16.803 -0.263 1.00 94.00 79 PHE A C 1
ATOM 621 O O . PHE A 1 79 ? 1.578 -16.511 -1.229 1.00 94.00 79 PHE A O 1
ATOM 628 N N . VAL A 1 80 ? -0.363 -17.277 -0.405 1.00 94.62 80 VAL A N 1
ATOM 629 C CA . VAL A 1 80 ? -0.949 -17.620 -1.715 1.00 94.62 80 VAL A CA 1
ATOM 630 C C . VAL A 1 80 ? -0.978 -16.413 -2.665 1.00 94.62 80 VAL A C 1
ATOM 632 O O . VAL A 1 80 ? -0.627 -16.537 -3.834 1.00 94.62 80 VAL A O 1
ATOM 635 N N . ARG A 1 81 ? -1.331 -15.213 -2.177 1.00 92.50 81 ARG A N 1
ATOM 636 C CA . ARG A 1 81 ? -1.335 -13.995 -3.013 1.00 92.50 81 ARG A CA 1
ATOM 637 C C . ARG A 1 81 ? 0.059 -13.565 -3.469 1.00 92.50 81 ARG A C 1
ATOM 639 O O . ARG A 1 81 ? 0.156 -12.930 -4.515 1.00 92.50 81 ARG A O 1
ATOM 646 N N . ASN A 1 82 ? 1.106 -13.849 -2.695 1.00 91.25 82 ASN A N 1
ATOM 647 C CA . ASN A 1 82 ? 2.479 -13.566 -3.114 1.00 91.25 82 ASN A CA 1
ATOM 648 C C . ASN A 1 82 ? 2.913 -14.539 -4.213 1.00 91.25 82 ASN A C 1
ATOM 650 O O . ASN A 1 82 ? 3.342 -14.073 -5.262 1.00 91.25 82 ASN A O 1
ATOM 654 N N . LEU A 1 83 ? 2.680 -15.844 -4.020 1.00 93.19 83 LEU A N 1
ATOM 655 C CA . LEU A 1 83 ? 2.996 -16.871 -5.020 1.00 93.19 83 LEU A CA 1
ATOM 656 C C . LEU A 1 83 ? 2.331 -16.583 -6.372 1.00 93.19 83 LEU A C 1
ATOM 658 O O . LEU A 1 83 ? 2.986 -16.592 -7.408 1.00 93.19 83 LEU A O 1
ATOM 662 N N . ILE A 1 84 ? 1.038 -16.240 -6.373 1.00 94.25 84 ILE A N 1
ATOM 663 C CA . ILE A 1 84 ? 0.316 -15.933 -7.619 1.00 94.25 84 ILE A CA 1
ATOM 664 C C . ILE A 1 84 ? 0.921 -14.717 -8.339 1.00 94.25 84 ILE A C 1
ATOM 666 O O . ILE A 1 84 ? 0.967 -14.695 -9.564 1.00 94.25 84 ILE A O 1
ATOM 670 N N . ARG A 1 85 ? 1.399 -13.704 -7.605 1.00 91.38 85 ARG A N 1
ATOM 671 C CA . ARG A 1 85 ? 2.026 -12.516 -8.212 1.00 91.38 85 ARG A CA 1
ATOM 672 C C . ARG A 1 85 ? 3.380 -12.823 -8.844 1.00 91.38 85 ARG A C 1
ATOM 674 O O . ARG A 1 85 ? 3.736 -12.164 -9.814 1.00 91.38 85 ARG A O 1
ATOM 681 N N . GLU A 1 86 ? 4.115 -13.785 -8.297 1.00 89.25 86 GLU A N 1
ATOM 682 C CA . GLU A 1 86 ? 5.384 -14.249 -8.863 1.00 89.25 86 GLU A CA 1
ATOM 683 C C . GLU A 1 86 ? 5.149 -15.026 -10.164 1.00 89.25 86 GLU A C 1
ATOM 685 O O . GLU A 1 86 ? 5.842 -14.780 -11.146 1.00 89.25 86 GLU A O 1
ATOM 690 N N . VAL A 1 87 ? 4.118 -15.878 -10.205 1.00 94.50 87 VAL A N 1
ATOM 691 C CA . VAL A 1 87 ? 3.789 -16.700 -11.385 1.00 94.50 87 VAL A CA 1
ATOM 692 C C . VAL A 1 87 ? 3.110 -15.892 -12.499 1.00 94.50 87 VAL A C 1
ATOM 694 O O . VAL A 1 87 ? 3.509 -15.977 -13.655 1.00 94.50 87 VAL A O 1
ATOM 697 N N . ALA A 1 88 ? 2.079 -15.103 -12.179 1.00 91.19 88 ALA A N 1
ATOM 698 C CA . ALA A 1 88 ? 1.273 -14.396 -13.182 1.00 91.19 88 ALA A CA 1
ATOM 699 C C . ALA A 1 88 ? 1.865 -13.038 -13.610 1.00 91.19 88 ALA A C 1
ATOM 701 O O . ALA A 1 88 ? 1.490 -12.490 -14.648 1.00 91.19 88 ALA A O 1
ATOM 702 N N . GLY A 1 89 ? 2.774 -12.468 -12.812 1.00 89.81 89 GLY A N 1
ATOM 703 C CA . GLY A 1 89 ? 3.377 -11.163 -13.075 1.00 89.81 89 GLY A CA 1
ATOM 704 C C . GLY A 1 89 ? 2.398 -9.981 -12.982 1.00 89.81 89 GLY A C 1
ATOM 705 O O . GLY A 1 89 ? 1.353 -10.042 -12.333 1.00 89.81 89 GLY A O 1
ATOM 706 N N . PHE A 1 90 ? 2.772 -8.856 -13.608 1.00 91.06 90 PHE A N 1
ATOM 707 C CA . PHE A 1 90 ? 2.006 -7.602 -13.571 1.00 91.06 90 PHE A CA 1
ATOM 708 C C . PHE A 1 90 ? 1.125 -7.394 -14.799 1.00 91.06 90 PHE A C 1
ATOM 710 O O . PHE A 1 90 ? 1.555 -7.594 -15.940 1.00 91.06 90 PHE A O 1
ATOM 717 N N . ALA A 1 91 ? -0.063 -6.839 -14.565 1.00 91.81 91 ALA A N 1
ATOM 718 C CA . ALA A 1 91 ? -0.958 -6.409 -15.629 1.00 91.81 91 ALA A CA 1
ATOM 719 C C . ALA A 1 91 ? -0.389 -5.190 -16.400 1.00 91.81 91 ALA A C 1
ATOM 721 O O . ALA A 1 91 ? 0.370 -4.387 -15.845 1.00 91.81 91 ALA A O 1
ATOM 722 N N . PRO A 1 92 ? -0.784 -4.961 -17.669 1.00 93.50 92 PRO A N 1
ATOM 723 C CA . PRO A 1 92 ? -0.192 -3.909 -18.506 1.00 93.50 92 PRO A CA 1
ATOM 724 C C . PRO A 1 92 ? -0.418 -2.484 -17.971 1.00 93.50 92 PRO A C 1
ATOM 726 O O . PRO A 1 92 ? 0.395 -1.589 -18.192 1.00 93.50 92 PRO A O 1
ATOM 729 N N . TYR A 1 93 ? -1.507 -2.232 -17.236 1.00 94.06 93 TYR A N 1
ATOM 730 C CA . TYR A 1 93 ? -1.712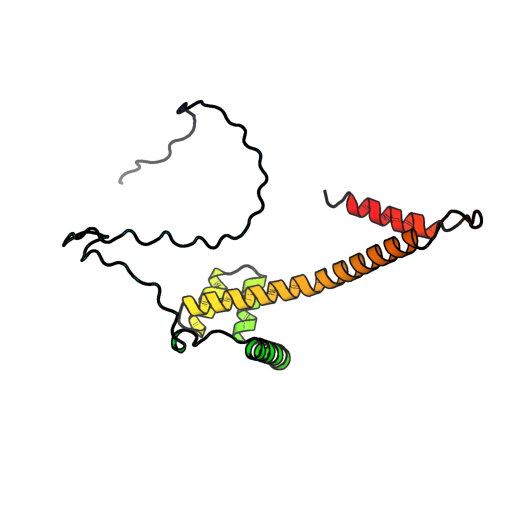 -0.931 -16.588 1.00 94.06 93 TYR A CA 1
ATOM 731 C C . TYR A 1 93 ? -0.832 -0.746 -15.344 1.00 94.06 93 TYR A C 1
ATOM 733 O O . TYR A 1 93 ? -0.450 0.384 -15.049 1.00 94.06 93 TYR A O 1
ATOM 741 N N . GLU A 1 94 ? -0.482 -1.827 -14.646 1.00 92.19 94 GLU A N 1
ATOM 742 C CA . GLU A 1 94 ? 0.419 -1.796 -13.490 1.00 92.19 94 GLU A CA 1
ATOM 743 C C . GLU A 1 94 ? 1.855 -1.508 -13.946 1.00 92.19 94 GLU A C 1
ATOM 745 O O . GLU A 1 94 ? 2.522 -0.663 -13.349 1.00 92.19 94 GLU A O 1
ATOM 750 N N . LYS A 1 95 ? 2.274 -2.080 -15.085 1.00 92.88 95 LYS A N 1
ATOM 751 C CA . LYS A 1 95 ? 3.558 -1.767 -15.741 1.00 92.88 95 LYS A CA 1
ATOM 752 C C . LYS A 1 95 ? 3.688 -0.275 -16.082 1.00 92.88 95 LYS A C 1
ATOM 754 O O . LYS A 1 95 ? 4.637 0.375 -15.640 1.00 92.88 95 LYS A O 1
ATOM 759 N N . ARG A 1 96 ? 2.660 0.315 -16.710 1.00 93.69 96 ARG A N 1
ATOM 760 C CA . ARG A 1 96 ? 2.614 1.768 -16.984 1.00 93.69 96 ARG A CA 1
ATOM 761 C C . ARG A 1 96 ? 2.688 2.621 -15.716 1.00 93.69 96 ARG A C 1
ATOM 763 O O . ARG A 1 96 ? 3.297 3.688 -15.721 1.00 93.69 96 ARG A O 1
ATOM 770 N N . ILE A 1 97 ? 2.077 2.176 -14.615 1.00 94.88 97 ILE A N 1
ATOM 771 C CA . ILE A 1 97 ? 2.180 2.880 -13.328 1.00 94.88 97 ILE A CA 1
ATOM 772 C C . ILE A 1 97 ? 3.620 2.815 -12.808 1.00 94.88 97 ILE A C 1
ATOM 774 O O . ILE A 1 97 ? 4.147 3.843 -12.389 1.00 94.88 97 ILE A O 1
ATOM 778 N N . THR A 1 98 ? 4.288 1.660 -12.877 1.00 93.38 98 THR A N 1
ATOM 779 C CA . THR A 1 98 ? 5.693 1.553 -12.445 1.00 93.38 98 THR A CA 1
ATOM 780 C C . THR A 1 98 ? 6.647 2.373 -13.296 1.00 93.38 98 THR A C 1
ATOM 782 O O . THR A 1 98 ? 7.576 2.953 -12.747 1.00 93.38 98 THR A O 1
ATOM 785 N N . GLU A 1 99 ? 6.419 2.478 -14.603 1.00 93.62 99 GLU A N 1
ATOM 786 C CA . GLU A 1 99 ? 7.209 3.341 -15.491 1.00 93.62 99 GLU A CA 1
ATOM 787 C C . GLU A 1 99 ? 7.094 4.810 -15.074 1.00 93.62 99 GLU A C 1
ATOM 789 O O . GLU A 1 99 ? 8.100 5.490 -14.881 1.00 93.62 99 GLU A O 1
ATOM 794 N N . LEU A 1 100 ? 5.869 5.289 -14.834 1.00 94.25 100 LEU A N 1
ATOM 795 C CA . LEU A 1 100 ? 5.638 6.663 -14.382 1.00 94.25 100 LEU A CA 1
ATOM 796 C C . LEU A 1 100 ? 6.242 6.939 -12.999 1.00 94.25 100 LEU A C 1
ATOM 798 O O . LEU A 1 100 ? 6.744 8.039 -12.766 1.00 94.25 100 LEU A O 1
ATOM 802 N N . LEU A 1 101 ? 6.209 5.952 -12.099 1.00 93.25 101 LEU A N 1
ATOM 803 C CA . LEU A 1 101 ? 6.815 6.049 -10.769 1.00 93.25 101 LEU A CA 1
ATOM 804 C C . LEU A 1 101 ? 8.347 6.030 -10.815 1.00 93.25 101 LEU A C 1
ATOM 806 O O . LEU A 1 101 ? 8.975 6.705 -10.006 1.00 93.25 101 LEU A O 1
ATOM 810 N N . LYS A 1 102 ? 8.965 5.327 -11.772 1.00 91.62 102 LYS A N 1
ATOM 811 C CA . LYS A 1 102 ? 10.425 5.371 -11.977 1.00 91.62 102 LYS A CA 1
ATOM 812 C C . LYS A 1 102 ? 10.901 6.765 -12.390 1.00 91.62 102 LYS A C 1
ATOM 814 O O . LYS A 1 102 ? 11.944 7.200 -11.923 1.00 91.62 102 LYS A O 1
ATOM 819 N N . VAL A 1 103 ? 10.114 7.463 -13.211 1.00 93.06 103 VAL A N 1
ATOM 820 C CA . VAL A 1 103 ? 10.387 8.844 -13.655 1.00 93.06 103 VAL A CA 1
ATOM 821 C C . VAL A 1 103 ? 10.023 9.885 -12.576 1.00 93.06 103 VAL A C 1
ATOM 823 O O . VAL A 1 103 ? 10.333 11.060 -12.728 1.00 93.06 103 VAL A O 1
ATOM 826 N N . GLY A 1 104 ? 9.344 9.494 -11.488 1.00 91.06 104 GLY A N 1
ATOM 827 C CA . GLY A 1 104 ? 8.906 10.413 -10.425 1.00 91.06 104 GLY A CA 1
ATOM 828 C C . GLY A 1 104 ? 7.631 11.209 -10.748 1.00 91.06 104 GLY A C 1
ATOM 829 O O . GLY A 1 104 ? 7.315 12.193 -10.084 1.00 91.06 104 GLY A O 1
ATOM 830 N N . LYS A 1 105 ? 6.850 10.808 -11.765 1.00 93.56 105 LYS A N 1
ATOM 831 C CA . LYS A 1 105 ? 5.608 11.499 -12.180 1.00 93.56 105 LYS A CA 1
ATOM 832 C C . LYS A 1 105 ? 4.374 10.954 -11.453 1.00 93.56 105 LYS A C 1
ATOM 834 O O . LYS A 1 105 ? 3.421 10.468 -12.072 1.00 93.56 105 LYS A O 1
ATOM 839 N N . ASP A 1 106 ? 4.344 11.101 -10.135 1.00 91.12 106 ASP A N 1
ATOM 840 C CA . ASP A 1 106 ? 3.301 10.55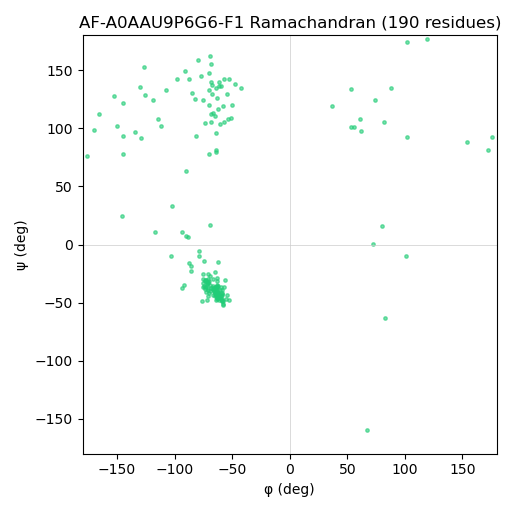9 -9.254 1.00 91.12 106 ASP A CA 1
ATOM 841 C C . ASP A 1 106 ? 1.878 11.049 -9.555 1.00 91.12 106 ASP A C 1
ATOM 843 O O . ASP A 1 106 ? 0.924 10.266 -9.599 1.00 91.12 106 ASP A O 1
ATOM 847 N N . LYS A 1 107 ? 1.719 12.349 -9.830 1.00 93.50 107 LYS A N 1
ATOM 848 C CA . LYS A 1 107 ? 0.413 12.936 -10.177 1.00 93.50 107 LYS A CA 1
ATOM 849 C C . LYS A 1 107 ? -0.131 12.345 -11.482 1.00 93.50 107 LYS A C 1
ATOM 851 O O . LYS A 1 107 ? -1.339 12.147 -11.613 1.00 93.50 107 LYS A O 1
ATOM 856 N N . ARG A 1 108 ? 0.746 12.022 -12.443 1.00 93.44 108 ARG A N 1
ATOM 857 C CA . ARG A 1 108 ? 0.367 11.363 -13.706 1.00 93.44 108 ARG A CA 1
ATOM 858 C C . ARG A 1 108 ? 0.009 9.895 -13.470 1.00 93.44 108 ARG A C 1
ATOM 860 O O . ARG A 1 108 ? -1.007 9.445 -13.997 1.00 93.44 108 ARG A O 1
ATOM 867 N N . ALA A 1 109 ? 0.763 9.187 -12.627 1.00 95.25 109 ALA A N 1
ATOM 868 C CA . ALA A 1 109 ? 0.452 7.815 -12.224 1.00 95.25 109 ALA A CA 1
ATOM 869 C C . ALA A 1 109 ? -0.927 7.712 -11.544 1.00 95.25 109 ALA A C 1
ATOM 871 O O . ALA A 1 109 ? -1.727 6.844 -11.897 1.00 95.25 109 ALA A O 1
ATOM 872 N N . LEU A 1 110 ? -1.261 8.652 -10.652 1.00 95.38 110 LEU A N 1
ATOM 873 C CA . LEU A 1 110 ? -2.577 8.716 -10.005 1.00 95.38 110 LEU A CA 1
ATOM 874 C C . LEU A 1 110 ? -3.721 8.954 -10.996 1.00 95.38 110 LEU A C 1
ATOM 876 O O . LEU A 1 110 ? -4.778 8.341 -10.848 1.00 95.38 110 LEU A O 1
ATOM 880 N N . LYS A 1 111 ? -3.527 9.787 -12.028 1.00 95.06 111 LYS A N 1
ATOM 881 C CA . LYS A 1 111 ? -4.542 9.978 -13.082 1.00 95.06 111 LYS A CA 1
ATOM 882 C C . LYS A 1 111 ? -4.790 8.686 -13.864 1.00 95.06 111 LYS A C 1
ATOM 884 O O . LYS A 1 111 ? -5.946 8.333 -14.096 1.00 95.06 111 LYS A O 1
ATOM 889 N N . VAL A 1 112 ? -3.728 7.961 -14.228 1.00 94.38 112 VAL A N 1
ATOM 890 C CA . VAL A 1 112 ? -3.838 6.671 -14.934 1.00 94.38 112 VAL A CA 1
ATOM 891 C C . VAL A 1 112 ? -4.545 5.634 -14.059 1.00 94.38 112 VAL A C 1
ATOM 893 O O . VAL A 1 112 ? -5.491 4.992 -14.513 1.00 94.38 112 VAL A O 1
ATOM 896 N N . ALA A 1 113 ? -4.150 5.519 -12.789 1.00 95.50 113 ALA A N 1
ATOM 897 C CA . ALA A 1 113 ? -4.767 4.596 -11.841 1.00 95.50 113 ALA A CA 1
ATOM 898 C C . ALA A 1 113 ? -6.246 4.933 -11.583 1.00 95.50 113 ALA A C 1
ATOM 900 O O . ALA A 1 113 ? -7.084 4.034 -11.585 1.00 95.50 113 ALA A O 1
ATOM 901 N N . LYS A 1 114 ? -6.599 6.218 -11.435 1.00 96.06 114 LYS A N 1
ATOM 902 C CA . LYS A 1 114 ? -7.9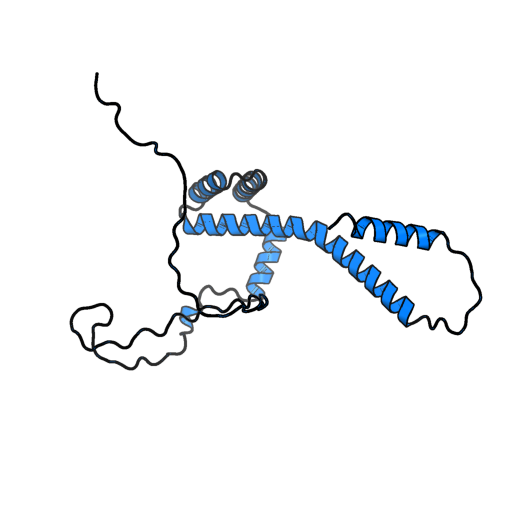94 6.660 -11.275 1.00 96.06 114 LYS A CA 1
ATOM 903 C C . LYS A 1 114 ? -8.832 6.335 -12.513 1.00 96.06 114 LYS A C 1
ATOM 905 O O . LYS A 1 114 ? -9.932 5.820 -12.362 1.00 96.06 114 LYS A O 1
ATOM 910 N N . ARG A 1 115 ? -8.307 6.543 -13.728 1.00 95.19 115 ARG A N 1
ATOM 911 C CA . ARG A 1 115 ? -9.015 6.198 -14.976 1.00 95.19 115 ARG A CA 1
ATOM 912 C C . ARG A 1 115 ? -9.242 4.688 -15.142 1.00 95.19 115 ARG A C 1
ATOM 914 O O . ARG A 1 115 ? -10.156 4.300 -15.854 1.00 95.19 115 ARG A O 1
ATOM 921 N N . LYS A 1 116 ? -8.430 3.839 -14.500 1.00 94.31 116 LYS A N 1
ATOM 922 C CA . LYS A 1 116 ? -8.570 2.372 -14.554 1.00 94.31 116 LYS A CA 1
ATOM 923 C C . LYS A 1 116 ? -9.398 1.780 -13.409 1.00 94.31 116 LYS A C 1
ATOM 925 O O . LYS A 1 116 ? -10.135 0.835 -13.637 1.00 94.31 116 LYS A O 1
ATOM 930 N N . LEU A 1 117 ? -9.281 2.318 -12.195 1.00 92.75 117 LEU A N 1
ATOM 931 C CA . LEU A 1 117 ? -9.915 1.780 -10.977 1.00 92.75 117 LEU A CA 1
ATOM 932 C C . LEU A 1 117 ? -11.163 2.568 -10.538 1.00 92.75 117 LEU A C 1
ATOM 934 O O . LEU A 1 117 ? -11.851 2.164 -9.597 1.00 92.75 117 LEU A O 1
ATOM 938 N N . GLY A 1 118 ? -11.409 3.725 -11.155 1.00 94.69 118 GLY A N 1
ATOM 939 C CA . GLY A 1 118 ? -12.521 4.640 -10.890 1.00 94.69 118 GLY A CA 1
ATOM 940 C C . GLY A 1 118 ? -12.275 5.579 -9.707 1.00 94.69 118 GLY A C 1
ATOM 941 O O . GLY A 1 118 ? -12.200 6.799 -9.861 1.00 94.69 118 GLY A O 1
ATOM 942 N N . THR A 1 119 ? -12.130 5.028 -8.499 1.00 96.44 119 THR A N 1
ATOM 943 C CA . THR A 1 119 ? -12.084 5.839 -7.268 1.00 96.44 119 THR A CA 1
ATOM 944 C C . THR A 1 119 ? -10.670 6.263 -6.869 1.00 96.44 119 THR A C 1
ATOM 946 O O . THR A 1 119 ? -9.686 5.546 -7.062 1.00 96.44 119 THR A O 1
ATOM 949 N N . HIS A 1 120 ? -10.563 7.429 -6.225 1.00 94.12 120 HIS A N 1
ATOM 950 C CA . HIS A 1 120 ? -9.274 7.966 -5.782 1.00 94.12 120 HIS A CA 1
ATOM 951 C C . HIS A 1 120 ? -8.650 7.161 -4.626 1.00 94.12 120 HIS A C 1
ATOM 953 O O . HIS A 1 120 ? -7.436 6.976 -4.595 1.00 94.12 120 HIS A O 1
ATOM 959 N N . LYS A 1 121 ? -9.469 6.615 -3.711 1.00 95.31 121 LYS A N 1
ATOM 960 C CA . LYS A 1 121 ? -8.995 5.756 -2.607 1.00 95.31 121 LYS A CA 1
ATOM 961 C C . LYS A 1 121 ? -8.338 4.472 -3.134 1.00 95.31 121 LYS A C 1
ATOM 963 O O . LYS A 1 121 ? -7.247 4.116 -2.696 1.00 95.31 121 LYS A O 1
ATOM 968 N N . ARG A 1 122 ? -8.958 3.811 -4.124 1.00 94.75 122 ARG A N 1
ATOM 969 C CA . ARG A 1 122 ? -8.385 2.618 -4.777 1.00 94.75 122 ARG A CA 1
ATOM 970 C C . ARG A 1 122 ? -7.117 2.957 -5.563 1.00 94.75 122 ARG A C 1
ATOM 972 O O . ARG A 1 122 ? -6.151 2.204 -5.497 1.00 94.75 122 ARG A O 1
ATOM 979 N N . ALA A 1 123 ? -7.097 4.100 -6.250 1.00 95.81 123 ALA A N 1
ATOM 980 C CA . ALA A 1 123 ? -5.924 4.568 -6.988 1.00 95.81 123 ALA A CA 1
ATOM 981 C C . ALA A 1 123 ? -4.709 4.821 -6.081 1.00 95.81 123 ALA A C 1
ATOM 983 O O . ALA A 1 123 ? -3.622 4.345 -6.398 1.00 95.81 123 ALA A O 1
ATOM 984 N N . LYS A 1 124 ? -4.896 5.495 -4.936 1.00 95.75 124 LYS A N 1
ATOM 985 C CA . LYS A 1 124 ? -3.839 5.672 -3.922 1.00 95.75 124 LYS A CA 1
ATOM 986 C C . LYS A 1 124 ? -3.322 4.330 -3.411 1.00 95.75 124 LYS A C 1
ATOM 988 O O . LYS A 1 124 ? -2.127 4.076 -3.458 1.00 95.75 124 LYS A O 1
ATOM 993 N N . LYS A 1 125 ? -4.227 3.416 -3.042 1.00 95.00 125 LYS A N 1
ATOM 994 C CA . LYS A 1 125 ? -3.840 2.064 -2.610 1.00 95.00 125 LYS A CA 1
ATOM 995 C C . LYS A 1 125 ? -2.968 1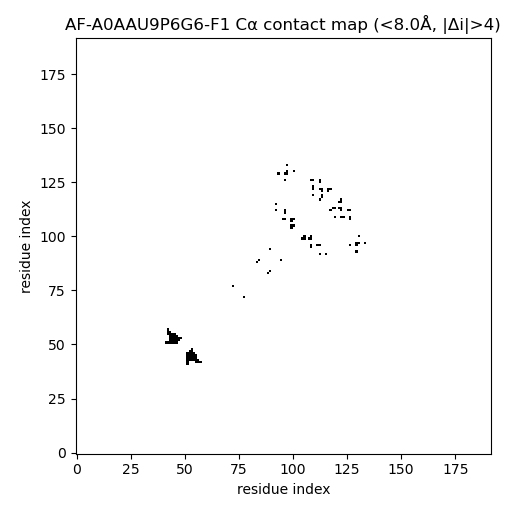.357 -3.655 1.00 95.00 125 LYS A C 1
ATOM 997 O O . LYS A 1 125 ? -1.951 0.768 -3.308 1.00 95.00 125 LYS A O 1
ATOM 1002 N N . LYS A 1 126 ? -3.330 1.455 -4.938 1.00 94.12 126 LYS A N 1
ATOM 1003 C CA . LYS A 1 126 ? -2.566 0.836 -6.028 1.00 94.12 126 LYS A CA 1
ATOM 1004 C C . LYS A 1 126 ? -1.231 1.519 -6.309 1.00 94.12 126 LYS A C 1
ATOM 1006 O O . LYS A 1 126 ? -0.255 0.820 -6.560 1.00 94.12 126 LYS A O 1
ATOM 1011 N N . ARG A 1 127 ? -1.143 2.846 -6.216 1.00 93.19 127 ARG A N 1
ATOM 1012 C CA . ARG A 1 127 ? 0.145 3.559 -6.282 1.00 93.19 127 ARG A CA 1
ATOM 1013 C C . ARG A 1 127 ? 1.089 3.095 -5.169 1.00 93.19 127 ARG A C 1
ATOM 1015 O O . ARG A 1 127 ? 2.274 2.882 -5.429 1.00 93.19 127 ARG A O 1
ATOM 1022 N N . GLU A 1 128 ? 0.557 2.866 -3.976 1.00 93.19 128 GLU A N 1
ATOM 1023 C CA . GLU A 1 128 ? 1.355 2.513 -2.803 1.00 93.19 128 GLU A CA 1
ATOM 1024 C C . GLU A 1 128 ? 1.816 1.052 -2.892 1.00 93.19 128 GLU A C 1
ATOM 1026 O O . GLU A 1 128 ? 2.970 0.747 -2.586 1.00 93.19 128 GLU A O 1
ATOM 1031 N N . GLU A 1 129 ? 0.972 0.166 -3.433 1.00 92.31 129 GLU A N 1
ATOM 1032 C CA . GLU A 1 129 ? 1.357 -1.196 -3.825 1.00 92.31 129 GLU A CA 1
ATOM 1033 C C . GLU A 1 129 ? 2.510 -1.183 -4.849 1.00 92.31 129 GLU A C 1
ATOM 1035 O O . GLU A 1 129 ? 3.537 -1.822 -4.609 1.00 92.31 129 GLU A O 1
ATOM 1040 N N . MET A 1 130 ? 2.406 -0.416 -5.946 1.00 93.56 130 MET A N 1
ATOM 1041 C CA . MET A 1 130 ? 3.469 -0.358 -6.968 1.00 93.56 130 MET A CA 1
ATOM 1042 C C . MET A 1 130 ? 4.759 0.290 -6.440 1.00 93.56 130 MET A C 1
ATOM 1044 O O . MET A 1 130 ? 5.862 -0.146 -6.773 1.00 93.56 130 MET A O 1
ATOM 1048 N N . SER A 1 131 ? 4.640 1.291 -5.568 1.00 91.69 131 SER A N 1
ATOM 1049 C CA . SER A 1 131 ? 5.788 1.916 -4.899 1.00 91.69 131 SER A CA 1
ATOM 1050 C C . SER A 1 131 ? 6.483 0.942 -3.944 1.00 91.69 131 SER A C 1
ATOM 1052 O O . SER A 1 131 ? 7.711 0.912 -3.876 1.00 91.69 131 SER A O 1
ATOM 1054 N N . SER A 1 132 ? 5.719 0.107 -3.233 1.00 91.94 132 SER A N 1
ATOM 1055 C CA . SER A 1 132 ? 6.263 -0.954 -2.379 1.00 91.94 132 SER A CA 1
ATOM 1056 C C . SER A 1 132 ? 7.026 -2.001 -3.195 1.00 91.94 132 SER A C 1
ATOM 1058 O O . SER A 1 132 ? 8.118 -2.402 -2.795 1.00 91.94 132 SER A O 1
ATOM 1060 N N . VAL A 1 133 ? 6.515 -2.392 -4.367 1.00 89.94 133 VAL A N 1
ATOM 1061 C CA . VAL A 1 133 ? 7.220 -3.304 -5.286 1.00 89.94 133 VAL A CA 1
ATOM 1062 C C . VAL A 1 133 ? 8.570 -2.719 -5.706 1.00 89.94 133 VAL A C 1
ATOM 1064 O O . VAL A 1 133 ? 9.586 -3.396 -5.573 1.00 89.94 133 VAL A O 1
ATOM 1067 N N . LEU A 1 134 ? 8.614 -1.451 -6.132 1.00 88.81 134 LEU A N 1
ATOM 1068 C CA . LEU A 1 134 ? 9.873 -0.797 -6.518 1.00 88.81 134 LEU A CA 1
ATOM 1069 C C . LEU A 1 134 ? 10.877 -0.744 -5.359 1.00 88.81 134 LEU A C 1
ATOM 1071 O O . LEU A 1 134 ? 12.069 -0.972 -5.565 1.00 88.81 134 LEU A O 1
ATOM 1075 N N . ARG A 1 135 ? 10.402 -0.488 -4.133 1.00 88.94 135 ARG A N 1
ATOM 1076 C CA . ARG A 1 135 ? 11.244 -0.523 -2.927 1.00 88.94 135 ARG A CA 1
ATOM 1077 C C . ARG A 1 135 ? 11.817 -1.919 -2.687 1.00 88.94 135 ARG A C 1
ATOM 1079 O O . ARG A 1 135 ? 13.017 -2.024 -2.463 1.00 88.94 135 ARG A O 1
ATOM 1086 N N . LYS A 1 136 ? 11.001 -2.974 -2.811 1.00 87.38 136 LYS A N 1
ATOM 1087 C CA . LYS A 1 136 ? 11.449 -4.371 -2.672 1.00 87.38 136 LYS A CA 1
ATOM 1088 C C . LYS A 1 136 ? 12.488 -4.757 -3.722 1.00 87.38 136 LYS A C 1
ATOM 1090 O O . LYS A 1 136 ? 13.482 -5.386 -3.374 1.00 87.38 136 LYS A O 1
ATOM 1095 N N . MET A 1 137 ? 12.295 -4.339 -4.975 1.00 86.06 137 MET A N 1
ATOM 1096 C CA . MET A 1 137 ? 13.260 -4.583 -6.054 1.00 86.06 137 MET A CA 1
ATOM 1097 C C . MET A 1 137 ? 14.603 -3.891 -5.779 1.00 86.06 137 MET A C 1
ATOM 1099 O O . MET A 1 137 ? 15.652 -4.511 -5.929 1.00 86.06 137 MET A O 1
ATOM 1103 N N . ARG A 1 138 ? 14.583 -2.634 -5.309 1.00 84.62 138 ARG A N 1
ATOM 1104 C CA . ARG A 1 138 ? 15.805 -1.901 -4.927 1.00 84.62 138 ARG A CA 1
ATOM 1105 C C . ARG A 1 138 ? 16.508 -2.534 -3.722 1.00 84.62 138 ARG A C 1
ATOM 1107 O O . ARG A 1 138 ? 17.723 -2.700 -3.743 1.00 84.62 138 ARG A O 1
ATOM 1114 N N . SER A 1 139 ? 15.760 -2.913 -2.683 1.00 78.75 139 SER A N 1
ATOM 1115 C CA . SER A 1 139 ? 16.338 -3.534 -1.487 1.00 78.75 139 SER A CA 1
ATOM 1116 C C . SER A 1 139 ? 16.840 -4.954 -1.737 1.00 78.75 139 SER A C 1
ATOM 1118 O O . SER A 1 139 ? 17.830 -5.338 -1.131 1.00 78.75 139 SER A O 1
ATOM 1120 N N . GLY A 1 140 ? 16.206 -5.727 -2.626 1.00 69.50 140 GLY A N 1
ATOM 1121 C CA . GLY A 1 140 ? 16.636 -7.090 -2.957 1.00 69.50 140 GLY A CA 1
ATOM 1122 C C . GLY A 1 140 ? 18.056 -7.128 -3.526 1.00 69.50 140 GLY A C 1
ATOM 1123 O O . GLY A 1 140 ? 18.880 -7.904 -3.057 1.00 69.50 140 GLY A O 1
ATOM 1124 N N . GLY A 1 141 ? 18.383 -6.209 -4.441 1.00 61.06 141 GLY A N 1
ATOM 1125 C CA . GLY A 1 141 ? 19.720 -6.142 -5.046 1.00 61.06 141 GLY A CA 1
ATOM 1126 C C . GLY A 1 141 ? 20.835 -5.658 -4.106 1.00 61.06 141 GLY A C 1
ATOM 1127 O O . GLY A 1 141 ? 21.988 -6.060 -4.258 1.00 61.06 141 GLY A O 1
ATOM 1128 N N . GLY A 1 142 ? 20.518 -4.806 -3.122 1.00 60.09 142 GLY A N 1
ATOM 1129 C CA . GLY A 1 142 ? 21.501 -4.273 -2.164 1.00 60.09 142 GLY A CA 1
ATOM 1130 C C . GLY A 1 142 ? 21.639 -5.095 -0.877 1.00 60.09 142 GLY A C 1
ATOM 1131 O O . GLY A 1 142 ? 22.734 -5.229 -0.326 1.00 60.09 142 GLY A O 1
ATOM 1132 N N . ALA A 1 143 ? 20.541 -5.680 -0.393 1.00 60.53 143 ALA A N 1
ATOM 1133 C CA . ALA A 1 143 ? 20.513 -6.392 0.881 1.00 60.53 143 ALA A CA 1
ATOM 1134 C C . ALA A 1 143 ? 21.228 -7.745 0.821 1.00 60.53 143 ALA A C 1
ATOM 1136 O O . ALA A 1 143 ? 21.807 -8.154 1.825 1.00 60.53 143 ALA A O 1
ATOM 1137 N N . GLU A 1 144 ? 21.240 -8.430 -0.326 1.00 61.50 144 GLU A N 1
ATOM 1138 C CA . GLU A 1 144 ? 22.024 -9.660 -0.477 1.00 61.50 144 GLU A CA 1
ATOM 1139 C C . GLU A 1 144 ? 23.527 -9.397 -0.375 1.00 61.50 144 GLU A C 1
ATOM 1141 O O . GLU A 1 144 ? 24.227 -10.142 0.308 1.00 61.50 144 GLU A O 1
ATOM 1146 N N . LYS A 1 145 ? 24.017 -8.296 -0.963 1.00 62.28 145 LYS A N 1
ATOM 1147 C CA . LYS A 1 145 ? 25.421 -7.876 -0.835 1.00 62.28 145 LYS A CA 1
ATOM 1148 C C . LYS A 1 145 ? 25.768 -7.554 0.619 1.00 62.28 145 LYS A C 1
ATOM 1150 O O . LYS A 1 145 ? 26.757 -8.067 1.132 1.00 62.28 145 LYS A O 1
ATOM 1155 N N . LYS A 1 146 ? 24.907 -6.803 1.318 1.00 64.88 146 LYS A N 1
ATOM 1156 C CA . LYS A 1 146 ? 25.099 -6.466 2.740 1.00 64.88 146 LYS A CA 1
ATOM 1157 C C . LYS A 1 146 ? 25.028 -7.696 3.653 1.00 64.88 146 LYS A C 1
ATOM 1159 O O . LYS A 1 146 ? 25.821 -7.796 4.578 1.00 64.88 146 LYS A O 1
ATOM 1164 N N . LYS A 1 147 ? 24.134 -8.659 3.390 1.00 69.31 147 LYS A N 1
ATOM 1165 C CA . LYS A 1 147 ? 24.051 -9.928 4.142 1.00 69.31 147 LYS A CA 1
ATOM 1166 C C . LYS A 1 147 ? 25.253 -10.836 3.887 1.00 69.31 147 LYS A C 1
ATOM 1168 O O . LYS A 1 147 ? 25.737 -11.442 4.837 1.00 69.31 147 LYS A O 1
ATOM 1173 N N . LYS A 1 148 ? 25.740 -10.921 2.643 1.00 69.25 148 LYS A N 1
ATOM 1174 C CA . LYS A 1 148 ? 26.978 -11.644 2.300 1.00 69.25 148 LYS A CA 1
ATOM 1175 C C . LYS A 1 148 ? 28.188 -11.008 2.989 1.00 69.25 148 LYS A C 1
ATOM 1177 O O . LYS A 1 148 ? 28.948 -11.724 3.627 1.00 69.25 148 LYS A O 1
ATOM 1182 N N . PHE A 1 149 ? 28.298 -9.679 2.956 1.00 67.12 149 PHE A N 1
ATOM 1183 C CA . PHE A 1 149 ? 29.334 -8.928 3.668 1.00 67.12 149 PHE A CA 1
ATOM 1184 C C . PHE A 1 149 ? 29.258 -9.136 5.188 1.00 67.12 149 PHE A C 1
ATOM 1186 O O . PHE A 1 149 ? 30.254 -9.468 5.817 1.00 67.12 149 PHE A O 1
ATOM 1193 N N . MET A 1 150 ? 28.061 -9.051 5.779 1.00 72.50 150 MET A N 1
ATOM 1194 C CA . MET A 1 150 ? 27.877 -9.240 7.222 1.00 72.50 150 MET A CA 1
ATOM 1195 C C . MET A 1 150 ? 28.163 -10.683 7.662 1.00 72.50 150 MET A C 1
ATOM 1197 O O . MET A 1 150 ? 28.766 -10.888 8.710 1.00 72.50 150 MET A O 1
ATOM 1201 N N . LYS A 1 151 ? 27.783 -11.687 6.855 1.00 76.44 151 LYS A N 1
ATOM 1202 C CA . LYS A 1 151 ? 28.182 -13.087 7.083 1.00 76.44 151 LYS A CA 1
ATOM 1203 C C . LYS A 1 151 ? 29.700 -13.258 7.010 1.00 76.44 151 LYS A C 1
ATOM 1205 O O . LYS A 1 151 ? 30.247 -13.962 7.849 1.00 76.44 151 LYS A O 1
ATOM 1210 N N . MET A 1 152 ? 30.365 -12.594 6.061 1.00 74.31 152 MET A N 1
ATOM 1211 C CA . MET A 1 152 ? 31.825 -12.622 5.928 1.00 74.31 152 MET A CA 1
ATOM 1212 C C . MET A 1 152 ? 32.518 -12.003 7.152 1.00 74.31 152 MET A C 1
ATOM 1214 O O . MET A 1 152 ? 33.398 -12.624 7.735 1.00 74.31 152 MET A O 1
ATOM 1218 N N . CYS A 1 153 ? 32.077 -10.827 7.611 1.00 70.06 153 CYS A N 1
ATOM 1219 C CA . CYS A 1 153 ? 32.633 -10.190 8.808 1.00 70.06 153 CYS A CA 1
ATOM 1220 C C . CYS A 1 153 ? 32.403 -11.016 10.080 1.00 70.06 153 CYS A C 1
ATOM 1222 O O . CYS A 1 153 ? 33.279 -11.053 10.941 1.00 70.06 153 CYS A O 1
ATOM 1224 N N . ASN A 1 154 ? 31.252 -11.685 10.206 1.00 79.88 154 ASN A N 1
ATOM 1225 C CA . ASN A 1 154 ? 30.980 -12.528 11.371 1.00 79.88 154 ASN A CA 1
ATOM 1226 C C . ASN A 1 154 ? 31.822 -13.814 11.354 1.00 79.88 154 ASN A C 1
ATOM 1228 O O . ASN A 1 154 ? 32.278 -14.252 12.401 1.00 79.88 154 ASN A O 1
ATOM 1232 N N . TYR A 1 155 ? 32.093 -14.373 10.169 1.00 71.25 155 TYR A N 1
ATOM 1233 C CA . TYR A 1 155 ? 33.021 -15.494 10.001 1.00 71.25 155 TYR A CA 1
ATOM 1234 C C . TYR A 1 155 ? 34.465 -15.107 10.370 1.00 71.25 155 TYR A C 1
ATOM 1236 O O . TYR A 1 155 ? 35.129 -15.851 11.083 1.00 71.25 155 TYR A O 1
ATOM 1244 N N . ILE A 1 156 ? 34.924 -13.912 9.975 1.00 72.44 156 ILE A N 1
ATOM 1245 C CA . ILE A 1 156 ? 36.256 -13.393 10.345 1.00 72.44 156 ILE A CA 1
ATOM 1246 C C . ILE A 1 156 ? 36.371 -13.160 11.861 1.00 72.44 156 ILE A C 1
ATOM 1248 O O . ILE A 1 156 ? 37.386 -13.520 12.453 1.00 72.44 156 ILE A O 1
ATOM 1252 N N . LYS A 1 157 ? 35.337 -12.600 12.507 1.00 69.62 157 LYS A N 1
ATOM 1253 C CA . LYS A 1 157 ? 35.313 -12.444 13.975 1.00 69.62 157 LYS A CA 1
ATOM 1254 C C . LYS A 1 157 ? 35.387 -13.788 14.693 1.00 69.62 157 LYS A C 1
ATOM 1256 O 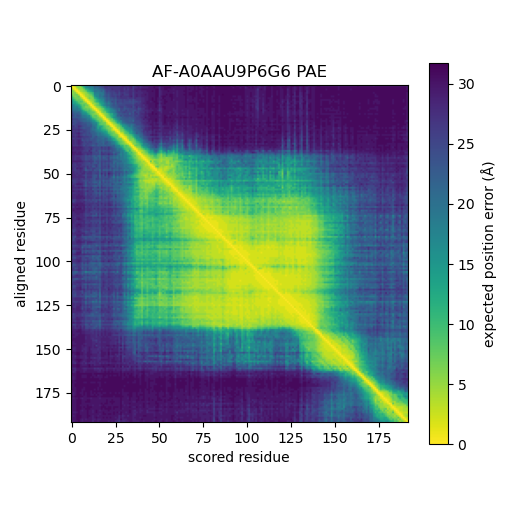O . LYS A 1 157 ? 36.188 -13.940 15.607 1.00 69.62 157 LYS A O 1
ATOM 1261 N N . HIS A 1 158 ? 34.609 -14.763 14.229 1.00 68.88 158 HIS A N 1
ATOM 1262 C CA . HIS A 1 158 ? 34.594 -16.090 14.828 1.00 68.88 158 HIS A CA 1
ATOM 1263 C C . HIS A 1 158 ? 35.940 -16.813 14.652 1.00 68.88 158 HIS A C 1
ATOM 1265 O O . HIS A 1 158 ? 36.394 -17.465 15.586 1.00 68.88 158 HIS A O 1
ATOM 1271 N N . LEU A 1 159 ? 36.607 -16.646 13.500 1.00 61.03 159 LEU A N 1
ATOM 1272 C CA . LEU A 1 159 ? 37.967 -17.142 13.267 1.00 61.03 159 LEU A CA 1
ATOM 1273 C C . LEU A 1 159 ? 38.967 -16.534 14.256 1.00 61.03 159 LEU A C 1
ATOM 1275 O O . LEU A 1 159 ? 39.711 -17.288 14.874 1.00 61.03 159 LEU A O 1
ATOM 1279 N N . HIS A 1 160 ? 38.935 -15.213 14.458 1.00 62.84 160 HIS A N 1
ATOM 1280 C CA . HIS A 1 160 ? 39.828 -14.511 15.387 1.00 62.84 160 HIS A CA 1
ATOM 1281 C C . HIS A 1 160 ? 39.622 -14.935 16.852 1.00 62.84 160 HIS A C 1
ATOM 1283 O O . HIS A 1 160 ? 40.590 -15.033 17.601 1.00 62.84 160 HIS A O 1
ATOM 1289 N N . GLU A 1 161 ? 38.381 -15.224 17.257 1.00 63.25 161 GLU A N 1
ATOM 1290 C CA . GLU A 1 161 ? 38.058 -15.744 18.596 1.00 63.25 161 GLU A CA 1
ATOM 1291 C C . GLU A 1 161 ? 38.463 -17.218 18.779 1.00 63.25 161 GLU A C 1
ATOM 1293 O O . GLU A 1 161 ? 38.836 -17.616 19.880 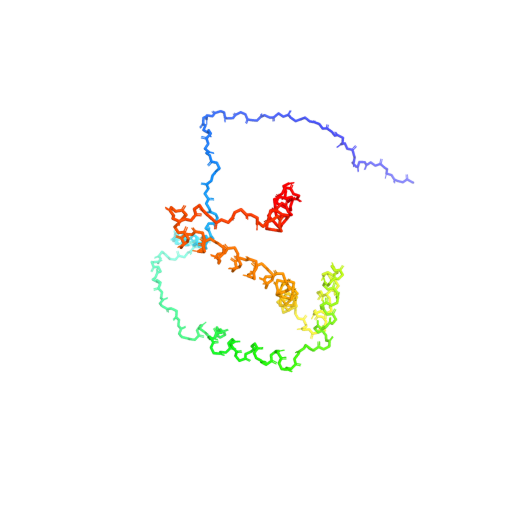1.00 63.25 161 GLU A O 1
ATOM 1298 N N . THR A 1 162 ? 38.440 -18.031 17.715 1.00 55.47 162 THR A N 1
ATOM 1299 C CA . THR A 1 162 ? 38.864 -19.447 17.762 1.00 55.47 162 THR A CA 1
ATOM 1300 C C . THR A 1 162 ? 40.367 -19.659 17.569 1.00 55.47 162 THR A C 1
ATOM 1302 O O . THR A 1 162 ? 40.903 -20.671 18.019 1.00 55.47 162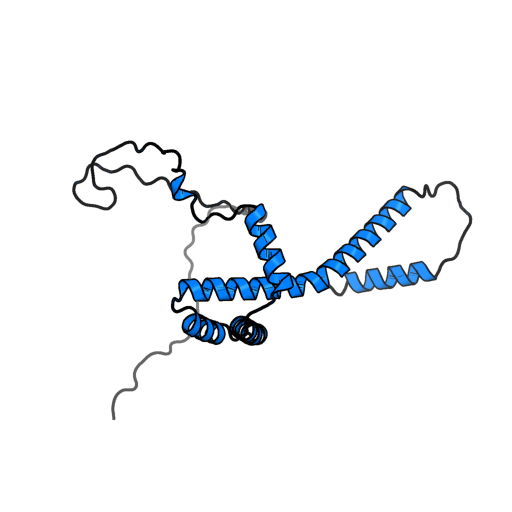 THR A O 1
ATOM 1305 N N . THR A 1 163 ? 41.079 -18.716 16.944 1.00 52.56 163 THR A N 1
ATOM 1306 C CA . THR A 1 163 ? 42.544 -18.725 16.912 1.00 52.56 163 THR A CA 1
ATOM 1307 C C . THR A 1 163 ? 43.068 -18.142 18.215 1.00 52.56 163 THR A C 1
ATOM 1309 O O . THR A 1 163 ? 43.242 -16.935 18.359 1.00 52.56 163 THR A O 1
ATOM 1312 N N . ASN A 1 164 ? 43.333 -19.011 19.181 1.00 48.50 164 ASN A N 1
ATOM 1313 C CA . ASN A 1 164 ? 44.161 -18.671 20.326 1.00 48.50 164 ASN A CA 1
ATOM 1314 C C . ASN A 1 164 ? 45.589 -18.368 19.823 1.00 48.50 164 ASN A C 1
ATOM 1316 O O . ASN A 1 164 ? 46.394 -19.273 19.619 1.00 48.50 164 ASN A O 1
ATOM 1320 N N . TRP A 1 165 ? 45.908 -17.091 19.600 1.00 45.03 165 TRP A N 1
ATOM 1321 C CA . TRP A 1 165 ? 47.218 -16.602 19.136 1.00 45.03 165 TRP A CA 1
ATOM 1322 C C . TRP A 1 165 ? 48.352 -16.736 20.175 1.00 45.03 165 TRP A C 1
ATOM 1324 O O . TRP A 1 165 ? 49.402 -16.119 20.027 1.00 45.03 165 TRP A O 1
ATOM 1334 N N . LYS A 1 166 ? 48.193 -17.556 21.222 1.00 40.00 166 LYS A N 1
ATOM 1335 C CA . LYS A 1 166 ? 49.252 -17.818 22.213 1.00 40.00 166 LYS A CA 1
ATOM 1336 C C . LYS A 1 166 ? 50.120 -19.051 21.929 1.00 40.00 166 LYS A C 1
ATOM 1338 O O . LYS A 1 166 ? 50.903 -19.427 22.796 1.00 40.00 166 LYS A O 1
ATOM 1343 N N . SER A 1 167 ? 50.044 -19.687 20.754 1.00 39.81 167 SER A N 1
ATOM 1344 C CA . SER A 1 167 ? 50.939 -20.828 20.457 1.00 39.81 167 SER A CA 1
ATOM 1345 C C . SER A 1 167 ? 51.406 -20.995 19.010 1.00 39.81 167 SER A C 1
ATOM 1347 O O . SER A 1 167 ? 51.790 -22.100 18.649 1.00 39.81 167 SER A O 1
ATOM 1349 N N . VAL A 1 168 ? 51.446 -19.944 18.181 1.00 39.19 168 VAL A N 1
ATOM 1350 C CA . VAL A 1 168 ? 52.211 -20.013 16.920 1.00 39.19 168 VAL A CA 1
ATOM 1351 C C . VAL A 1 168 ? 52.853 -18.658 16.601 1.00 39.19 168 VAL A C 1
ATOM 1353 O O . VAL A 1 168 ? 52.414 -17.920 15.723 1.00 39.19 168 VAL A O 1
ATOM 1356 N N . GLU A 1 169 ? 53.954 -18.345 17.283 1.00 46.06 169 GLU A N 1
ATOM 1357 C CA . GLU A 1 169 ? 55.064 -17.650 16.620 1.00 46.06 169 GLU A CA 1
ATOM 1358 C C . GLU A 1 169 ? 55.620 -18.583 15.533 1.00 46.06 169 GLU A C 1
ATOM 1360 O O . GLU A 1 169 ? 56.588 -19.300 15.749 1.00 46.06 169 GLU A O 1
ATOM 1365 N N . CYS A 1 170 ? 54.954 -18.658 14.382 1.00 39.19 170 CYS A N 1
ATOM 1366 C CA . CYS A 1 170 ? 55.488 -19.271 13.160 1.00 39.19 170 CYS A CA 1
ATOM 1367 C C . CYS A 1 170 ? 54.496 -19.107 12.005 1.00 39.19 170 CYS A C 1
ATOM 1369 O O . CYS A 1 170 ? 53.782 -20.034 11.648 1.00 39.19 170 CYS A O 1
ATOM 1371 N N . ALA A 1 171 ? 54.428 -17.903 11.445 1.00 37.94 171 ALA A N 1
ATOM 1372 C CA . ALA A 1 171 ? 54.283 -17.663 10.005 1.00 37.94 171 ALA A CA 1
ATOM 1373 C C . ALA A 1 171 ? 54.056 -16.166 9.796 1.00 37.94 171 ALA A C 1
ATOM 1375 O O . ALA A 1 171 ? 52.946 -15.671 9.609 1.00 37.94 171 ALA A O 1
ATOM 1376 N N . ALA A 1 172 ? 55.156 -15.422 9.815 1.00 51.34 172 ALA A N 1
ATOM 1377 C CA . ALA A 1 172 ? 55.219 -14.210 9.029 1.00 51.34 172 ALA A CA 1
ATOM 1378 C C . ALA A 1 172 ? 54.846 -14.526 7.566 1.00 51.34 172 ALA A C 1
ATOM 1380 O O . ALA A 1 172 ? 55.316 -15.527 7.024 1.00 51.34 172 ALA A O 1
ATOM 1381 N N . LYS A 1 173 ? 54.125 -13.580 6.945 1.00 50.12 173 LYS A N 1
ATOM 1382 C CA . LYS A 1 173 ? 53.819 -13.399 5.508 1.00 50.12 173 LYS A CA 1
ATOM 1383 C C . LYS A 1 173 ? 52.419 -13.840 5.073 1.00 50.12 173 LYS A C 1
ATOM 1385 O O . LYS A 1 173 ? 52.244 -14.925 4.557 1.00 50.12 173 LYS A O 1
ATOM 1390 N N . ASP A 1 174 ? 51.494 -12.879 5.091 1.00 41.75 174 ASP A N 1
ATOM 1391 C CA . ASP A 1 174 ? 50.592 -12.677 3.953 1.00 41.75 174 ASP A CA 1
ATOM 1392 C C . ASP A 1 174 ? 50.281 -11.188 3.762 1.00 41.75 174 ASP A C 1
ATOM 1394 O O . ASP A 1 174 ? 49.362 -10.602 4.335 1.00 41.75 174 ASP A O 1
ATOM 1398 N N . ARG A 1 175 ? 51.087 -10.557 2.901 1.00 46.59 175 ARG A N 1
ATOM 1399 C CA . ARG A 1 175 ? 50.949 -9.157 2.464 1.00 46.59 175 ARG A CA 1
ATOM 1400 C C . ARG A 1 175 ? 49.617 -8.913 1.722 1.00 46.59 175 ARG A C 1
ATOM 1402 O O . ARG A 1 175 ? 49.193 -7.773 1.580 1.00 46.59 175 ARG A O 1
ATOM 1409 N N . VAL A 1 176 ? 48.935 -9.982 1.300 1.00 48.72 176 VAL A N 1
ATOM 1410 C CA . VAL A 1 176 ? 47.656 -9.960 0.571 1.00 48.72 176 VAL A CA 1
ATOM 1411 C C . VAL A 1 176 ? 46.480 -9.584 1.483 1.00 48.72 176 VAL A C 1
ATOM 1413 O O . VAL A 1 176 ? 45.627 -8.791 1.086 1.00 48.72 176 VAL A O 1
ATOM 1416 N N . LEU A 1 177 ? 46.461 -10.055 2.737 1.00 46.75 177 LEU A N 1
ATOM 1417 C CA . LEU A 1 177 ? 45.382 -9.739 3.684 1.00 46.75 177 LEU A CA 1
ATOM 1418 C C . LEU A 1 177 ? 45.439 -8.282 4.173 1.00 46.75 177 LEU A C 1
ATOM 1420 O O . LEU A 1 177 ? 44.398 -7.652 4.354 1.00 46.75 177 LEU A O 1
ATOM 1424 N N . ALA A 1 178 ? 46.641 -7.713 4.306 1.00 47.25 178 ALA A N 1
ATOM 1425 C CA . ALA A 1 178 ? 46.825 -6.310 4.681 1.00 47.25 178 ALA A CA 1
ATOM 1426 C C . ALA A 1 178 ? 46.310 -5.339 3.598 1.00 47.25 178 ALA A C 1
ATOM 1428 O O . ALA A 1 178 ? 45.690 -4.327 3.923 1.00 47.25 178 ALA A O 1
ATOM 1429 N N . VAL A 1 179 ? 46.482 -5.674 2.313 1.00 53.62 179 VAL A N 1
ATOM 1430 C CA . VAL A 1 179 ? 45.918 -4.893 1.195 1.00 53.62 179 VAL A CA 1
ATOM 1431 C C . VAL A 1 179 ? 44.386 -5.005 1.168 1.00 53.62 179 VAL A C 1
ATOM 1433 O O . VAL A 1 179 ? 43.697 -4.006 0.952 1.00 53.62 179 VAL A O 1
ATOM 1436 N N . GLN A 1 180 ? 43.836 -6.182 1.487 1.00 46.50 180 GLN A N 1
ATOM 1437 C CA . GLN A 1 180 ? 42.388 -6.405 1.583 1.00 46.50 180 GLN A CA 1
ATOM 1438 C C . GLN A 1 180 ? 41.744 -5.612 2.741 1.00 46.50 180 GLN A C 1
ATOM 1440 O O . GLN A 1 180 ? 40.657 -5.051 2.582 1.00 46.50 180 GLN A O 1
ATOM 1445 N N . MET A 1 181 ? 42.412 -5.529 3.900 1.00 48.16 181 MET A N 1
ATOM 1446 C CA . MET A 1 181 ? 41.935 -4.744 5.048 1.00 48.16 181 MET A CA 1
ATOM 1447 C C . MET A 1 181 ? 42.132 -3.232 4.848 1.00 48.16 181 MET A C 1
ATOM 1449 O O . MET A 1 181 ? 41.265 -2.454 5.250 1.00 48.16 181 MET A O 1
ATOM 1453 N N . GLY A 1 182 ? 43.197 -2.810 4.153 1.00 51.50 182 GLY A N 1
ATOM 1454 C CA . GLY A 1 182 ? 43.430 -1.409 3.782 1.00 51.50 182 GLY A CA 1
ATOM 1455 C C . GLY A 1 182 ? 42.341 -0.838 2.868 1.00 51.50 182 GLY A C 1
ATOM 1456 O O . GLY A 1 182 ? 41.830 0.255 3.121 1.00 51.50 182 GLY A O 1
ATOM 1457 N N . ALA A 1 183 ? 41.886 -1.614 1.878 1.00 51.72 183 ALA A N 1
ATOM 1458 C CA . ALA A 1 183 ? 40.754 -1.235 1.029 1.00 51.72 183 ALA A CA 1
ATOM 1459 C C . ALA A 1 183 ? 39.436 -1.107 1.822 1.00 51.72 183 ALA A C 1
ATOM 1461 O O . ALA A 1 183 ? 38.591 -0.266 1.512 1.00 51.72 183 ALA A O 1
ATOM 1462 N N . CYS A 1 184 ? 39.275 -1.902 2.885 1.00 45.44 184 CYS A N 1
ATOM 1463 C CA . CYS A 1 184 ? 38.097 -1.862 3.747 1.00 45.44 184 CYS A CA 1
ATOM 1464 C C . CYS A 1 184 ? 38.093 -0.633 4.676 1.00 45.44 184 CYS A C 1
ATOM 1466 O O . CYS A 1 184 ? 37.033 -0.057 4.917 1.00 45.44 184 CYS A O 1
ATOM 1468 N N . HIS A 1 185 ? 39.266 -0.201 5.156 1.00 47.25 185 HIS A N 1
ATOM 1469 C CA . HIS A 1 185 ? 39.411 1.001 5.984 1.00 47.25 185 HIS A CA 1
ATOM 1470 C C . HIS A 1 185 ? 39.258 2.294 5.162 1.00 47.25 185 HIS A C 1
ATOM 1472 O O . HIS A 1 185 ? 38.621 3.241 5.621 1.00 47.25 185 HIS A O 1
ATOM 1478 N N . MET A 1 186 ? 39.751 2.321 3.915 1.00 47.88 186 MET A N 1
ATOM 1479 C CA . MET A 1 186 ? 39.528 3.450 2.997 1.00 47.88 186 MET A CA 1
ATOM 1480 C C . MET A 1 186 ? 38.050 3.630 2.626 1.00 47.88 186 MET A C 1
ATOM 1482 O O . MET A 1 186 ? 37.568 4.757 2.595 1.00 47.88 186 MET A O 1
ATOM 1486 N N . TRP A 1 187 ? 37.300 2.543 2.416 1.00 48.34 187 TRP A N 1
ATOM 1487 C CA . TRP A 1 187 ? 35.870 2.633 2.082 1.00 48.34 187 TRP A CA 1
ATOM 1488 C C . TRP A 1 187 ? 34.989 3.082 3.265 1.00 48.34 187 TRP A C 1
ATOM 1490 O O . TRP A 1 187 ? 33.921 3.654 3.066 1.00 48.34 187 TRP A O 1
ATOM 1500 N N . LEU A 1 188 ? 35.437 2.851 4.504 1.00 46.91 188 LEU A N 1
ATOM 1501 C CA . LEU A 1 188 ? 34.752 3.287 5.729 1.00 46.91 188 LEU A CA 1
ATOM 1502 C C . LEU A 1 188 ? 34.898 4.795 6.004 1.00 46.91 188 LEU A C 1
ATOM 1504 O O . LEU A 1 188 ? 34.020 5.369 6.643 1.00 46.91 188 LEU A O 1
ATOM 1508 N N . ASN A 1 189 ? 35.955 5.435 5.494 1.00 48.88 189 ASN A N 1
ATOM 1509 C CA . ASN A 1 189 ? 36.164 6.883 5.617 1.00 48.88 189 ASN A CA 1
ATOM 1510 C C . ASN A 1 189 ? 35.503 7.705 4.497 1.00 48.88 189 ASN A C 1
ATOM 1512 O O . ASN A 1 189 ? 35.315 8.901 4.675 1.00 48.88 189 ASN A O 1
ATOM 1516 N N . ASP A 1 190 ? 35.099 7.077 3.390 1.00 45.16 190 ASP A N 1
ATOM 1517 C CA . ASP A 1 190 ? 34.409 7.722 2.255 1.00 45.16 190 ASP A CA 1
ATOM 1518 C C . ASP A 1 190 ? 32.863 7.721 2.410 1.00 45.16 190 ASP A C 1
ATOM 1520 O O . ASP A 1 190 ? 32.107 8.039 1.495 1.00 45.16 190 ASP A O 1
ATOM 1524 N N . GLN A 1 191 ? 32.364 7.302 3.581 1.00 47.62 191 GLN A N 1
ATOM 1525 C CA . GLN A 1 191 ? 30.938 7.247 3.949 1.00 47.62 191 GLN A CA 1
ATOM 1526 C C . GLN A 1 191 ? 30.585 8.177 5.132 1.00 47.62 191 GLN A C 1
ATOM 1528 O O . GLN A 1 191 ? 29.483 8.058 5.675 1.00 47.62 191 GLN A O 1
ATOM 1533 N N . ARG A 1 192 ? 31.492 9.071 5.553 1.00 43.16 192 ARG A N 1
ATOM 1534 C CA . ARG A 1 192 ? 31.219 10.107 6.564 1.00 43.16 192 ARG A CA 1
ATOM 1535 C C . ARG A 1 192 ? 30.960 11.458 5.907 1.00 43.16 192 ARG A C 1
ATOM 1537 O O . ARG A 1 192 ? 31.685 11.787 4.949 1.00 43.16 192 ARG A O 1
#

InterPro domains:
  IPR000509 Large ribosomal subunit protein eL36 [PF01158] (45-138)
  IPR000509 Large ribosomal subunit protein eL36 [PS01190] (92-102)
  IPR000509 Large ribosomal subunit protein eL36 [PTHR10114] (30-148)
  IPR038097 Large ribosomal subunit protein eL36 domain superfamily [G3DSA:1.10.10.1760] (36-145)

Secondary structure (DSSP, 8-state):
--------------------------S------------PPPPP-S-SSSTT-S-------PPPPGGGGTTPPPHHHHHHHHHHHHHH---HHHHHHHHHHHTT-HHHHHHHHHHHHSSHHHHHHHHHHHHHHHHHHHHHHHHHHHHHHHHHHHHHHHHHHH--TTS-------HHHHHHHHHHHHHHHTT-